Protein AF-A0A9E5IC93-F1 (afdb_monomer_lite)

Secondary structure (DSSP, 8-state):
--HHHHHHHHHHHHHHHT---PBPTTSSB-SHHHHHHHHHHHHHHTT--SSS-B-SSHHHHHHHHHHHHHH--TT----THHHHHHTTSPPTTSPPPSEEEEEPTT-HHHHHH-----STHHHHTTEEEEEE-HHHHHHTTSHHHHHHHHHHHHHHHSSS--HHHHHHHHHHHHHHHHHHHHTT-PPSTT---SS-TTSPPPHHHHHHHHHHHHHHHTTT--TTT----B-TTS-BSEEEEESS-HHHH----GGGEEEEEHHHHHHHHTTSEEE-TTSSEEEPTTS-TTSGGGHHHHT-

pLDDT: mean 90.59, std 12.32, range [36.06, 98.75]

Foldseek 3Di:
DDPVLVVLLVVVLVQLLQDDFDADPVGFTDCQLLLLLLLVLLCLLLVNPVDQWAAPALSSLVSSVLLCVVPPDPPDDDDNQFSLLCQQDATNVRHGGQKAFDWDVPLVVVSVVDPGDPHPCNPVVTTGGMGGNPSVSVSSNDNVSSLVSNCSSQVSRPVDNPVVSVVVSVLSSLLSNVLNVLVVNDPDPDPPDPDDPPDDPPPSSLQSSLFSNQCVVLVLAALQQRDWDADPSSDRQWGWAFLPHCVPVVDSNSVRTGIHHPVVNVCVVVVQWHQDPVRDIDGDPVDDCVPPVCVSRVVD

Sequence (300 aa):
MSTTYADEHNRYAEKFKQLRLNRRTSGGYSPHKVCMLLAVLDMARAGILRENRIAYDPALLERYKRYFDIVKGPTDHANPYFPFFHLTGSLRDRSPSFWHLQPKALRGPFLQALKSARHPGDITENVEWATLDPELHQLIQDPAECDALSVVLSTTWFDRTPTELEVLLGRTASISRYERVLRGEYPAIGAATVFSASEAPPAFVRSQAFRRVVIEAYDYRCAASGERIISPTGEALVEAAHIHPFSESGDDDPKNGIALSRDMHWAMDRNLIAPGPDYKWHVSKFLDPRIPDLRRLCQL

Structure (mmCIF, N/CA/C/O backbone):
data_AF-A0A9E5IC93-F1
#
_entry.id   AF-A0A9E5IC93-F1
#
loop_
_atom_site.group_PDB
_atom_site.id
_atom_site.type_symbol
_atom_site.label_atom_id
_atom_site.label_alt_id
_atom_site.label_comp_id
_atom_site.label_asym_id
_atom_site.label_entity_id
_atom_site.label_seq_id
_atom_site.pdbx_PDB_ins_code
_atom_site.Cartn_x
_atom_site.Cartn_y
_atom_site.Cartn_z
_atom_site.occupancy
_atom_site.B_iso_or_equiv
_atom_site.auth_seq_id
_atom_site.auth_comp_id
_atom_site.auth_asym_id
_atom_site.auth_atom_id
_atom_site.pdbx_PDB_model_num
ATOM 1 N N . MET A 1 1 ? -29.080 10.634 -5.221 1.00 51.84 1 MET A N 1
ATOM 2 C CA . MET A 1 1 ? -28.328 9.990 -4.123 1.00 51.84 1 MET A CA 1
ATOM 3 C C . MET A 1 1 ? -29.305 9.773 -2.976 1.00 51.84 1 MET A C 1
ATOM 5 O O . MET A 1 1 ? -29.899 10.744 -2.533 1.00 51.84 1 MET A O 1
ATOM 9 N N . SER A 1 2 ? -29.609 8.514 -2.642 1.00 54.81 2 SER A N 1
ATOM 10 C CA . SER A 1 2 ? -30.693 8.129 -1.716 1.00 54.81 2 SER A CA 1
ATOM 11 C C . SER A 1 2 ? -30.341 8.458 -0.260 1.00 54.81 2 SER A C 1
ATOM 13 O O . SER A 1 2 ? -29.175 8.337 0.107 1.00 54.81 2 SER A O 1
ATOM 15 N N . THR A 1 3 ? -31.333 8.804 0.568 1.00 65.81 3 THR A N 1
ATOM 16 C CA . THR A 1 3 ? -31.216 9.072 2.018 1.00 65.81 3 THR A CA 1
ATOM 17 C C . THR A 1 3 ? -30.372 8.020 2.752 1.00 65.81 3 THR A C 1
ATOM 19 O O . THR A 1 3 ? -29.514 8.369 3.552 1.00 65.81 3 THR A O 1
ATOM 22 N N . THR A 1 4 ? -30.498 6.747 2.364 1.00 73.88 4 THR A N 1
ATOM 23 C CA . THR A 1 4 ? -29.722 5.621 2.912 1.00 73.88 4 THR A CA 1
ATOM 24 C C . THR A 1 4 ? -28.204 5.783 2.765 1.00 73.88 4 THR A C 1
ATOM 26 O O . THR A 1 4 ? -27.462 5.371 3.644 1.00 73.88 4 THR A O 1
ATOM 29 N N . TYR A 1 5 ? -27.716 6.386 1.677 1.00 72.56 5 TYR A N 1
ATOM 30 C CA . TYR A 1 5 ? -26.274 6.538 1.440 1.00 72.56 5 TYR A CA 1
ATOM 31 C C . TYR A 1 5 ? -25.658 7.613 2.348 1.00 72.56 5 TYR A C 1
ATOM 33 O O . TYR A 1 5 ? -24.588 7.416 2.917 1.00 72.56 5 TYR A O 1
ATOM 41 N 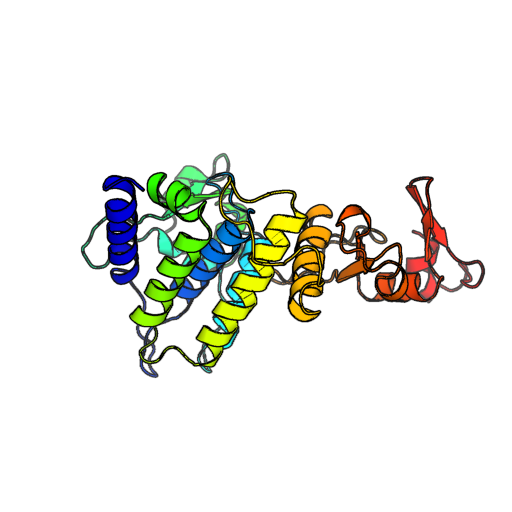N . ALA A 1 6 ? -26.376 8.726 2.541 1.00 77.75 6 ALA A N 1
ATOM 42 C CA . ALA A 1 6 ? -25.983 9.773 3.482 1.00 77.75 6 ALA A CA 1
ATOM 43 C C . ALA A 1 6 ? -26.041 9.278 4.940 1.00 77.75 6 ALA A C 1
ATOM 45 O O . ALA A 1 6 ? -25.178 9.627 5.748 1.00 77.75 6 ALA A O 1
ATOM 46 N N . ASP A 1 7 ? -27.018 8.427 5.265 1.00 88.25 7 ASP A N 1
ATOM 47 C CA . ASP A 1 7 ? -27.119 7.788 6.580 1.00 88.25 7 ASP A CA 1
ATOM 48 C C . ASP A 1 7 ? -25.921 6.863 6.852 1.00 88.25 7 ASP A C 1
ATOM 50 O O . ASP A 1 7 ? -25.343 6.904 7.941 1.00 88.25 7 ASP A O 1
ATOM 54 N N . GLU A 1 8 ? -25.491 6.083 5.854 1.00 92.94 8 GLU A N 1
ATOM 55 C CA . GLU A 1 8 ? -24.314 5.213 5.960 1.00 92.94 8 GLU A CA 1
ATOM 56 C C . GLU A 1 8 ? -23.007 5.998 6.131 1.00 92.94 8 GLU A C 1
ATOM 58 O O . GLU A 1 8 ? -22.210 5.669 7.017 1.00 92.94 8 GLU A O 1
ATOM 63 N N . HIS A 1 9 ? -22.807 7.077 5.363 1.00 95.25 9 HIS A N 1
ATOM 64 C CA . HIS A 1 9 ? -21.666 7.977 5.556 1.00 95.25 9 HIS A CA 1
ATOM 65 C C . HIS A 1 9 ? -21.586 8.468 7.004 1.00 95.25 9 HIS A C 1
ATOM 67 O O . HIS A 1 9 ? -20.568 8.291 7.678 1.00 95.25 9 HIS A O 1
ATOM 73 N N . ASN A 1 10 ? -22.681 9.049 7.504 1.00 96.50 10 ASN A N 1
ATOM 74 C CA . ASN A 1 10 ? -22.737 9.601 8.855 1.00 96.50 10 ASN A CA 1
ATOM 75 C C . ASN A 1 10 ? -22.480 8.520 9.913 1.00 96.50 10 ASN A C 1
ATOM 77 O O . ASN A 1 10 ? -21.723 8.743 10.859 1.00 96.50 10 ASN A O 1
ATOM 81 N N . ARG A 1 11 ? -23.045 7.321 9.728 1.00 96.50 11 ARG A N 1
ATOM 82 C CA . ARG A 1 11 ? -22.836 6.174 10.620 1.00 96.50 11 ARG A CA 1
ATOM 83 C C . ARG A 1 11 ? -21.358 5.803 10.740 1.00 96.50 11 ARG A C 1
ATOM 85 O O . ARG A 1 11 ? -20.861 5.624 11.855 1.00 96.50 11 ARG A O 1
ATOM 92 N N . TYR A 1 12 ? -20.639 5.694 9.623 1.00 97.88 12 TYR A N 1
ATOM 93 C CA . TYR A 1 12 ? -19.219 5.330 9.651 1.00 97.88 12 TYR A CA 1
ATOM 94 C C . TYR A 1 12 ? -18.302 6.485 10.047 1.00 97.88 12 TYR A C 1
ATOM 96 O O . TYR A 1 12 ? -17.318 6.249 10.753 1.00 97.88 12 TYR A O 1
ATOM 104 N N . ALA A 1 13 ? -18.652 7.724 9.700 1.00 97.69 13 ALA A N 1
ATOM 105 C CA . ALA A 1 13 ? -17.983 8.912 10.218 1.00 97.69 13 ALA A CA 1
ATOM 106 C C . ALA A 1 13 ? -18.026 8.941 11.756 1.00 97.69 13 ALA A C 1
ATOM 108 O O . ALA A 1 13 ? -16.993 9.147 12.397 1.00 97.69 13 ALA A O 1
ATOM 109 N N . GLU A 1 14 ? -19.180 8.649 12.366 1.00 97.38 14 GLU A N 1
ATOM 110 C CA . GLU A 1 14 ? -19.294 8.535 13.823 1.00 97.38 14 GLU A CA 1
ATOM 111 C C . GLU A 1 14 ? -18.486 7.356 14.379 1.00 97.38 14 GLU A C 1
ATOM 113 O O . GLU A 1 14 ? -17.716 7.540 15.323 1.00 97.38 14 GLU A O 1
ATOM 118 N N . LYS A 1 15 ? -18.538 6.168 13.759 1.00 97.69 15 LYS A N 1
ATOM 119 C CA . LYS A 1 15 ? -17.685 5.032 14.170 1.00 97.69 15 LYS A CA 1
ATOM 120 C C . LYS A 1 15 ? -16.190 5.390 14.149 1.00 97.69 15 LYS A C 1
ATOM 122 O O . LYS A 1 15 ? -15.457 5.029 15.073 1.00 97.69 15 LYS A O 1
ATOM 127 N N . PHE A 1 16 ? -15.722 6.136 13.146 1.00 97.56 16 PHE A N 1
ATOM 128 C CA . PHE A 1 16 ? -14.329 6.594 13.055 1.00 97.56 16 PHE A CA 1
ATOM 129 C C . PHE A 1 16 ? -13.956 7.561 14.187 1.00 97.56 16 PHE A C 1
ATOM 131 O O . PHE A 1 16 ? -12.839 7.493 14.710 1.00 97.56 16 PHE A O 1
ATOM 138 N N . LYS A 1 17 ? -14.892 8.402 14.642 1.00 96.12 17 LYS A N 1
ATOM 139 C CA . LYS A 1 17 ? -14.712 9.266 15.823 1.00 96.12 17 LYS A CA 1
ATOM 140 C C . LYS A 1 17 ? -14.701 8.498 17.148 1.00 96.12 17 LYS A C 1
ATOM 142 O O . LYS A 1 17 ? -14.188 8.998 18.148 1.00 96.12 17 LYS A O 1
ATOM 147 N N . GLN A 1 18 ? -15.193 7.258 17.166 1.00 97.12 18 GLN A N 1
ATOM 148 C CA . GLN A 1 18 ? -15.198 6.393 18.351 1.00 97.12 18 GLN A CA 1
ATOM 149 C C . GLN A 1 18 ? -13.993 5.439 18.435 1.00 97.12 18 GLN A C 1
ATOM 151 O O . GLN A 1 18 ? -13.958 4.561 19.303 1.00 97.12 18 GLN A O 1
ATOM 156 N N . LEU A 1 19 ? -12.961 5.596 17.598 1.00 96.75 19 LEU A N 1
ATOM 157 C CA . LEU A 1 19 ? -11.745 4.779 17.683 1.00 96.75 19 LEU A CA 1
ATOM 158 C C . LEU A 1 19 ? -11.070 4.851 19.066 1.00 96.75 19 LEU A C 1
ATOM 160 O O . LEU A 1 19 ? -10.822 5.909 19.655 1.00 96.75 19 LEU A O 1
ATOM 164 N N . ARG A 1 20 ? -10.691 3.683 19.592 1.00 94.31 20 ARG A N 1
ATOM 165 C CA . ARG A 1 20 ? -9.842 3.579 20.788 1.00 94.31 20 ARG A CA 1
ATOM 166 C C . ARG A 1 20 ? -8.369 3.697 20.404 1.00 94.31 20 ARG A C 1
ATOM 168 O O . ARG A 1 20 ? -7.772 2.725 19.926 1.00 94.31 20 ARG A O 1
ATOM 175 N N . LEU A 1 21 ? -7.813 4.887 20.625 1.00 92.38 21 LEU A N 1
ATOM 176 C CA . LEU A 1 21 ? -6.406 5.228 20.411 1.00 92.38 21 LEU A CA 1
ATOM 177 C C . LEU A 1 21 ? -5.678 5.394 21.748 1.00 92.38 21 LEU A C 1
ATOM 179 O O . LEU A 1 21 ? -6.224 5.980 22.685 1.00 92.38 21 LEU A O 1
ATOM 183 N N . ASN A 1 22 ? -4.430 4.932 21.811 1.00 89.12 22 ASN A N 1
ATOM 184 C CA . ASN A 1 22 ? -3.557 5.177 22.958 1.00 89.12 22 ASN A CA 1
ATOM 185 C C . ASN A 1 22 ? -3.160 6.658 22.999 1.00 89.12 22 ASN A C 1
ATOM 187 O O . ASN A 1 22 ? -2.908 7.250 21.950 1.00 89.12 22 ASN A O 1
ATOM 191 N N . ARG A 1 23 ? -3.073 7.254 24.192 1.00 86.19 23 ARG A N 1
ATOM 192 C CA . ARG A 1 23 ? -2.506 8.600 24.362 1.00 86.19 23 ARG A CA 1
ATOM 193 C C . ARG A 1 23 ? -0.983 8.521 24.420 1.00 86.19 23 ARG A C 1
ATOM 195 O O . ARG A 1 23 ? -0.450 7.607 25.046 1.00 86.19 23 ARG A O 1
ATOM 202 N N . ARG A 1 24 ? -0.293 9.459 23.770 1.00 81.81 24 ARG A N 1
ATOM 203 C CA . ARG A 1 24 ? 1.172 9.559 23.849 1.00 81.81 24 ARG A CA 1
ATOM 204 C C . ARG A 1 24 ? 1.572 10.271 25.138 1.00 81.81 24 ARG A C 1
ATOM 206 O O . ARG A 1 24 ? 0.865 11.163 25.605 1.00 81.81 24 ARG A O 1
ATOM 213 N N . THR A 1 25 ? 2.745 9.933 25.664 1.00 76.12 25 THR A N 1
ATOM 214 C CA . THR A 1 25 ? 3.336 10.622 26.823 1.00 76.12 25 THR A CA 1
ATOM 215 C C . THR A 1 25 ? 3.627 12.094 26.521 1.00 76.12 25 THR A C 1
ATOM 217 O O . THR A 1 25 ? 3.479 12.942 27.390 1.00 76.12 25 THR A O 1
ATOM 220 N N . SER A 1 26 ? 3.977 12.408 25.270 1.00 71.38 26 SER A N 1
ATOM 221 C CA . SER A 1 26 ? 4.220 13.767 24.770 1.00 71.38 26 SER A CA 1
ATOM 222 C C . SER A 1 26 ? 2.945 14.583 24.500 1.00 71.38 26 SER A C 1
ATOM 224 O O . SER A 1 26 ? 3.042 15.697 23.996 1.00 71.38 26 SER A O 1
ATOM 226 N N . GLY A 1 27 ? 1.758 14.031 24.775 1.00 76.44 27 GLY A N 1
ATOM 227 C CA . GLY A 1 27 ? 0.472 14.603 24.369 1.00 76.44 27 GLY A CA 1
ATOM 228 C C . GLY A 1 27 ? -0.014 14.099 23.003 1.00 76.44 27 GLY A C 1
ATOM 229 O O . GLY A 1 27 ? 0.768 13.629 22.175 1.00 76.44 27 GLY A O 1
ATOM 230 N N . GLY A 1 28 ? -1.330 14.160 22.783 1.00 83.56 28 GLY A N 1
ATOM 231 C CA . GLY A 1 28 ? -1.998 13.663 21.574 1.00 83.56 28 GLY A CA 1
ATOM 232 C C . GLY A 1 28 ? -2.241 12.145 21.549 1.00 83.56 28 GLY A C 1
ATOM 233 O O . GLY A 1 28 ? -2.042 11.432 22.540 1.00 83.56 28 GLY A O 1
ATOM 234 N N . TYR A 1 29 ? -2.693 11.639 20.397 1.00 88.38 29 TYR A N 1
ATOM 235 C CA . TYR A 1 29 ? -3.028 10.226 20.185 1.00 88.38 29 TYR A CA 1
ATOM 236 C C . TYR A 1 29 ? -2.003 9.492 19.311 1.00 88.38 29 TYR A C 1
ATOM 238 O O . TYR A 1 29 ? -1.369 10.051 18.414 1.00 88.38 29 TYR A O 1
ATOM 246 N N . SER A 1 30 ? -1.838 8.200 19.580 1.00 91.00 30 SER A N 1
ATOM 247 C CA . SER A 1 30 ? -1.037 7.274 18.783 1.00 91.00 30 SER A CA 1
ATOM 248 C C . SER A 1 30 ? -1.585 7.195 17.348 1.00 91.00 30 SER A C 1
ATOM 250 O O . SER A 1 30 ? -2.784 6.952 17.178 1.00 91.00 30 SER A O 1
ATOM 252 N N . PRO A 1 31 ? -0.745 7.370 16.310 1.00 93.06 31 PRO A N 1
ATOM 253 C CA . PRO A 1 31 ? -1.229 7.573 14.945 1.00 93.06 31 PRO A CA 1
ATOM 254 C C . PRO A 1 31 ? -1.547 6.263 14.212 1.00 93.06 31 PRO A C 1
ATOM 256 O O . PRO A 1 31 ? -2.248 6.269 13.206 1.00 93.06 31 PRO A O 1
ATOM 259 N N . HIS A 1 32 ? -1.064 5.126 14.717 1.00 95.56 32 HIS A N 1
ATOM 260 C CA . HIS A 1 32 ? -1.046 3.838 14.018 1.00 95.56 32 HIS A CA 1
ATOM 261 C C . HIS A 1 32 ? -2.393 3.425 13.407 1.00 95.56 32 HIS A C 1
ATOM 263 O O . HIS A 1 32 ? -2.462 3.104 12.224 1.00 95.56 32 HIS A O 1
ATOM 269 N N . LYS A 1 33 ? -3.475 3.420 14.197 1.00 97.12 33 LYS A N 1
ATOM 270 C CA . LYS A 1 33 ? -4.795 2.996 13.697 1.00 97.12 33 LYS A CA 1
ATOM 271 C C . LYS A 1 33 ? -5.336 3.963 12.647 1.00 97.12 33 LYS A C 1
ATOM 273 O O . LYS A 1 33 ? -5.898 3.517 11.656 1.00 97.12 33 LYS A O 1
ATOM 278 N N . VAL A 1 34 ? -5.120 5.263 12.841 1.00 96.56 34 VAL A N 1
ATOM 279 C CA . VAL A 1 34 ? -5.563 6.295 11.897 1.00 96.56 34 VAL A CA 1
ATOM 280 C C . VAL A 1 34 ? -4.805 6.163 10.576 1.00 96.56 34 VAL A C 1
ATOM 282 O O . VAL A 1 34 ? -5.434 6.092 9.528 1.00 96.56 34 VAL A O 1
ATOM 285 N N . CYS A 1 35 ? -3.477 6.020 10.611 1.00 97.56 35 CYS A N 1
ATOM 286 C CA . CYS A 1 35 ? -2.664 5.800 9.411 1.00 97.56 35 CYS A CA 1
ATOM 287 C C . CYS A 1 35 ? -3.037 4.510 8.668 1.00 97.56 35 CYS A C 1
ATOM 289 O O . CYS A 1 35 ? -3.010 4.495 7.441 1.00 97.56 35 CYS A O 1
ATOM 291 N N . MET A 1 36 ? -3.400 3.442 9.388 1.00 98.56 36 MET A N 1
ATOM 292 C CA . MET A 1 36 ? -3.871 2.195 8.773 1.00 98.56 36 MET A CA 1
ATOM 293 C C . MET A 1 36 ? -5.188 2.402 8.021 1.00 98.56 36 MET A C 1
ATOM 295 O O . MET A 1 36 ? -5.312 1.982 6.877 1.00 98.56 36 MET A O 1
ATOM 299 N N . LEU A 1 37 ? -6.149 3.105 8.622 1.00 98.62 37 LEU A N 1
ATOM 300 C CA . LEU A 1 37 ? -7.421 3.396 7.961 1.00 98.62 37 LEU A CA 1
ATOM 301 C C . LEU A 1 37 ? -7.250 4.353 6.776 1.00 98.62 37 LEU A C 1
ATOM 303 O O . LEU A 1 37 ? -7.827 4.105 5.723 1.00 98.62 37 LEU A O 1
ATOM 307 N N . LEU A 1 38 ? -6.406 5.383 6.896 1.00 98.44 38 LEU A N 1
ATOM 308 C CA . LEU A 1 38 ? -6.068 6.263 5.771 1.00 98.44 38 LEU A CA 1
ATOM 309 C C . LEU A 1 38 ? -5.424 5.487 4.613 1.00 98.44 38 LEU A C 1
ATOM 311 O O . LEU A 1 38 ? -5.758 5.732 3.458 1.00 98.44 38 LEU A O 1
ATOM 315 N N . ALA A 1 39 ? -4.554 4.515 4.907 1.00 98.50 39 ALA A N 1
ATOM 316 C CA . ALA A 1 39 ? -3.966 3.645 3.890 1.00 98.50 39 ALA A CA 1
ATOM 317 C C . ALA A 1 39 ? -5.016 2.780 3.177 1.00 98.50 39 ALA A C 1
ATOM 319 O O . ALA A 1 39 ? -4.954 2.635 1.959 1.00 98.50 39 ALA A O 1
ATOM 320 N N . VAL A 1 40 ? -6.001 2.254 3.908 1.00 98.69 40 VAL A N 1
ATOM 321 C CA . VAL A 1 40 ? -7.100 1.455 3.341 1.00 98.69 40 VAL A CA 1
ATOM 322 C C . VAL A 1 40 ? -8.035 2.308 2.483 1.00 98.69 40 VAL A C 1
ATOM 324 O O . VAL A 1 40 ? -8.374 1.900 1.375 1.00 98.69 40 VAL A O 1
ATOM 327 N N . LEU A 1 41 ? -8.394 3.514 2.937 1.00 98.62 41 LEU A N 1
ATOM 328 C CA . LEU A 1 41 ? -9.154 4.473 2.123 1.00 98.62 41 LEU A CA 1
ATOM 329 C C . LEU A 1 41 ? -8.378 4.873 0.863 1.00 98.62 41 LEU A C 1
ATOM 331 O O . LEU A 1 41 ? -8.965 5.038 -0.202 1.00 98.62 41 LEU A O 1
ATOM 335 N N . ASP A 1 42 ? -7.051 4.985 0.955 1.00 98.38 42 ASP A N 1
ATOM 336 C CA . ASP A 1 42 ? -6.203 5.239 -0.205 1.00 98.38 42 ASP A CA 1
ATOM 337 C C . ASP A 1 42 ? -6.169 4.077 -1.207 1.00 98.38 42 ASP A C 1
ATOM 339 O O . ASP A 1 42 ? -6.237 4.306 -2.414 1.00 98.38 42 ASP A O 1
ATOM 343 N N . MET A 1 43 ? -6.137 2.832 -0.728 1.00 97.94 43 MET A N 1
ATOM 344 C CA . MET A 1 43 ? -6.269 1.649 -1.587 1.00 97.94 43 MET A CA 1
ATOM 345 C C . MET A 1 43 ? -7.637 1.582 -2.272 1.00 97.94 43 MET A C 1
ATOM 347 O O . MET A 1 43 ? -7.707 1.295 -3.467 1.00 97.94 43 MET A O 1
ATOM 351 N N . ALA A 1 44 ? -8.717 1.861 -1.539 1.00 97.50 44 ALA A N 1
ATOM 352 C CA . ALA A 1 44 ? -10.070 1.878 -2.088 1.00 97.50 44 ALA A CA 1
ATOM 353 C C . ALA A 1 44 ? -10.230 2.978 -3.150 1.00 97.50 44 ALA A C 1
ATOM 355 O O . ALA A 1 44 ? -10.684 2.706 -4.263 1.00 97.50 44 ALA A O 1
ATOM 356 N N . ARG A 1 45 ? -9.725 4.190 -2.874 1.00 96.75 45 ARG A N 1
ATOM 357 C CA . ARG A 1 45 ? -9.671 5.294 -3.846 1.00 96.75 45 ARG A CA 1
ATOM 358 C C . ARG A 1 45 ? -8.918 4.908 -5.123 1.00 96.75 45 ARG A C 1
ATOM 360 O O . ARG A 1 45 ? -9.326 5.329 -6.204 1.00 96.75 45 ARG A O 1
ATOM 367 N N . ALA A 1 46 ? -7.852 4.115 -4.999 1.00 95.81 46 ALA A N 1
ATOM 368 C CA . ALA A 1 46 ? -7.050 3.615 -6.116 1.00 95.81 46 ALA A CA 1
ATOM 369 C C . ALA A 1 46 ? -7.697 2.468 -6.915 1.00 95.81 46 ALA A C 1
ATOM 371 O O . ALA A 1 46 ? -7.104 2.010 -7.889 1.00 95.81 46 ALA A O 1
ATOM 372 N N . GLY A 1 47 ? -8.881 1.985 -6.518 1.00 94.06 47 GLY A N 1
ATOM 373 C CA . GLY A 1 47 ? -9.541 0.840 -7.158 1.00 94.06 47 GLY A CA 1
ATOM 374 C C . GLY A 1 47 ? -8.949 -0.523 -6.778 1.00 94.06 47 GLY A C 1
ATOM 375 O O . GLY A 1 47 ? -9.330 -1.547 -7.331 1.00 94.06 47 GLY A O 1
ATOM 376 N N . ILE A 1 48 ? -8.029 -0.586 -5.809 1.00 94.50 48 ILE A N 1
ATOM 377 C CA . ILE A 1 48 ? -7.411 -1.860 -5.402 1.00 94.50 48 ILE A CA 1
ATOM 378 C C . ILE A 1 48 ? -8.423 -2.737 -4.655 1.00 94.50 48 ILE A C 1
ATOM 380 O O . ILE A 1 48 ? -8.493 -3.946 -4.867 1.00 94.50 48 ILE A O 1
ATOM 384 N N . LEU A 1 49 ? -9.232 -2.134 -3.781 1.00 94.94 49 LEU A N 1
ATOM 385 C CA . LEU A 1 49 ? -10.113 -2.859 -2.863 1.00 94.94 49 LEU A CA 1
ATOM 386 C C . LEU A 1 49 ? -11.485 -3.192 -3.483 1.00 94.94 49 LEU A C 1
ATOM 388 O O . LEU A 1 49 ? -12.531 -2.855 -2.920 1.00 94.94 49 LEU A O 1
ATOM 392 N N . ARG A 1 50 ? -11.481 -3.846 -4.654 1.00 92.06 50 ARG A N 1
ATOM 393 C CA . ARG A 1 50 ? -12.707 -4.272 -5.366 1.00 92.06 50 ARG A CA 1
ATOM 394 C C . ARG A 1 50 ? -13.479 -5.328 -4.587 1.00 92.06 50 ARG A C 1
ATOM 396 O O . ARG A 1 50 ? -14.693 -5.253 -4.439 1.00 92.06 50 ARG A O 1
ATOM 403 N N . GLU A 1 51 ? -12.752 -6.310 -4.073 1.00 96.12 51 GLU A N 1
ATOM 404 C CA . GLU A 1 51 ? -13.279 -7.285 -3.128 1.00 96.12 51 GLU A CA 1
ATOM 405 C C . GLU A 1 51 ? -13.081 -6.767 -1.705 1.00 96.12 51 GLU A C 1
ATOM 407 O O . GLU A 1 51 ? -12.127 -6.039 -1.422 1.00 96.12 51 GLU A O 1
ATOM 412 N N . ASN A 1 52 ? -13.954 -7.173 -0.784 1.00 98.12 52 ASN A N 1
ATOM 413 C CA . ASN A 1 52 ? -13.804 -6.853 0.632 1.00 98.12 52 ASN A CA 1
ATOM 414 C C . ASN A 1 52 ? -12.730 -7.750 1.269 1.00 98.12 52 ASN A C 1
ATOM 416 O O . ASN A 1 52 ? -13.032 -8.597 2.107 1.00 98.12 52 ASN A O 1
ATOM 420 N N . ARG A 1 53 ? -11.488 -7.626 0.792 1.00 98.25 53 ARG A N 1
ATOM 421 C CA . ARG A 1 53 ? -10.317 -8.402 1.210 1.00 98.25 53 ARG A CA 1
ATOM 422 C C . ARG A 1 53 ? -9.101 -7.488 1.262 1.00 98.25 53 ARG A C 1
ATOM 424 O O . ARG A 1 53 ? -8.511 -7.146 0.244 1.00 98.25 53 ARG A O 1
ATOM 431 N N . ILE A 1 54 ? -8.730 -7.094 2.470 1.00 98.62 54 ILE A N 1
ATOM 432 C CA . ILE A 1 54 ? -7.566 -6.257 2.741 1.00 98.62 54 ILE A CA 1
ATOM 433 C C . ILE A 1 54 ? -6.416 -7.178 3.149 1.00 98.62 54 ILE A C 1
ATOM 435 O O . ILE A 1 54 ? -6.375 -7.670 4.280 1.00 98.62 54 ILE A O 1
ATOM 439 N N . ALA A 1 55 ? -5.488 -7.430 2.231 1.00 97.38 55 ALA A N 1
ATOM 440 C CA . ALA A 1 55 ? -4.294 -8.215 2.518 1.00 97.38 55 ALA A CA 1
ATOM 441 C C . ALA A 1 55 ? -3.266 -7.401 3.327 1.00 97.38 55 ALA A C 1
ATOM 443 O O . ALA A 1 55 ? -3.148 -6.184 3.185 1.00 97.38 55 ALA A O 1
ATOM 444 N N . TYR A 1 56 ? -2.497 -8.083 4.181 1.00 97.38 56 TYR A N 1
ATOM 445 C CA . TYR A 1 56 ? -1.336 -7.492 4.854 1.00 97.38 56 TYR A CA 1
ATOM 446 C C . TYR A 1 56 ? -0.115 -7.578 3.928 1.00 97.38 56 TYR A C 1
ATOM 448 O O . TYR A 1 56 ? 0.747 -8.445 4.083 1.00 97.38 56 TYR A O 1
ATOM 456 N N . ASP A 1 57 ? -0.091 -6.721 2.911 1.00 96.25 57 ASP A N 1
ATOM 457 C CA . ASP A 1 57 ? 0.816 -6.822 1.768 1.00 96.25 57 ASP A CA 1
ATOM 458 C C . ASP A 1 57 ? 1.562 -5.499 1.481 1.00 96.25 57 ASP A C 1
ATOM 460 O O . ASP A 1 57 ? 1.308 -4.476 2.127 1.00 96.25 57 ASP A O 1
ATOM 464 N N . PRO A 1 58 ? 2.512 -5.477 0.529 1.00 97.12 58 PRO A N 1
ATOM 465 C CA . PRO A 1 58 ? 3.282 -4.271 0.238 1.00 97.12 58 PRO A CA 1
ATOM 466 C C . PRO A 1 58 ? 2.413 -3.073 -0.191 1.00 97.12 58 PRO A C 1
ATOM 468 O O . PRO A 1 58 ? 2.734 -1.941 0.177 1.00 97.12 58 PRO A O 1
ATOM 471 N N . ALA A 1 59 ? 1.289 -3.295 -0.890 1.00 96.31 59 ALA A N 1
ATOM 472 C CA . ALA A 1 59 ? 0.385 -2.228 -1.326 1.00 96.31 59 ALA A CA 1
ATOM 473 C C . ALA A 1 59 ? -0.213 -1.460 -0.139 1.00 96.31 59 ALA A C 1
ATOM 475 O O . ALA A 1 59 ? -0.273 -0.221 -0.175 1.00 96.31 59 ALA A O 1
ATOM 476 N N . LEU A 1 60 ? -0.628 -2.177 0.911 1.00 98.19 60 LEU A N 1
ATOM 477 C CA . LEU A 1 60 ? -1.119 -1.587 2.155 1.00 98.19 60 LEU A CA 1
ATOM 478 C C . LEU A 1 60 ? 0.016 -0.949 2.961 1.00 98.19 60 LEU A C 1
ATOM 480 O O . LEU A 1 60 ? -0.096 0.190 3.424 1.00 98.19 60 LEU A O 1
ATOM 484 N N . LEU A 1 61 ? 1.115 -1.681 3.135 1.00 97.88 61 LEU A N 1
ATOM 485 C CA . LEU A 1 61 ? 2.206 -1.299 4.026 1.00 97.88 61 LEU A CA 1
ATOM 486 C C . LEU A 1 61 ? 2.947 -0.039 3.547 1.00 97.88 61 LEU A C 1
ATOM 488 O O . LEU A 1 61 ? 3.197 0.863 4.352 1.00 97.88 61 LEU A O 1
ATOM 492 N N . GLU A 1 62 ? 3.200 0.088 2.239 1.00 96.00 62 GLU A N 1
ATOM 493 C CA . GLU A 1 62 ? 3.843 1.274 1.652 1.00 96.00 62 GLU A CA 1
ATOM 494 C C . GLU A 1 62 ? 2.971 2.534 1.847 1.00 96.00 62 GLU A C 1
ATOM 496 O O . GLU A 1 62 ? 3.475 3.633 2.102 1.00 96.00 62 GLU A O 1
ATOM 501 N N . ARG A 1 63 ? 1.638 2.393 1.760 1.00 97.31 63 ARG A N 1
ATOM 502 C CA . ARG A 1 63 ? 0.678 3.485 2.014 1.00 97.31 63 ARG A CA 1
ATOM 503 C C . ARG A 1 63 ? 0.606 3.847 3.490 1.00 97.31 63 ARG A C 1
ATOM 505 O O . ARG A 1 63 ? 0.692 5.027 3.825 1.00 97.31 63 ARG A O 1
ATOM 512 N N . TYR A 1 64 ? 0.526 2.848 4.368 1.00 98.06 64 TYR A N 1
ATOM 513 C CA . TYR A 1 64 ? 0.576 3.045 5.816 1.00 98.06 64 TYR A CA 1
ATOM 514 C C . TYR A 1 64 ? 1.816 3.846 6.222 1.00 98.06 64 TYR A C 1
ATOM 516 O O . TYR A 1 64 ? 1.699 4.841 6.942 1.00 98.06 64 TYR A O 1
ATOM 524 N N . LYS A 1 65 ? 2.995 3.444 5.729 1.00 96.56 65 LYS A N 1
ATOM 525 C CA . LYS A 1 65 ? 4.266 4.092 6.060 1.00 96.56 65 LYS A CA 1
ATOM 526 C C . LYS A 1 65 ? 4.283 5.563 5.650 1.00 96.56 65 LYS A C 1
ATOM 528 O O . LYS A 1 65 ? 4.702 6.389 6.454 1.00 96.56 65 LYS A O 1
ATOM 533 N N . ARG A 1 66 ? 3.764 5.903 4.464 1.00 94.50 66 ARG A N 1
ATOM 534 C CA . ARG A 1 66 ? 3.661 7.300 4.004 1.00 94.50 66 ARG A CA 1
ATOM 535 C C . ARG A 1 66 ? 2.868 8.181 4.962 1.00 94.50 66 ARG A C 1
ATOM 537 O O . ARG A 1 66 ? 3.353 9.243 5.333 1.00 94.50 66 ARG A O 1
ATOM 544 N N . TYR A 1 67 ? 1.679 7.744 5.381 1.00 95.62 67 TYR A N 1
ATOM 545 C CA . TYR A 1 67 ? 0.893 8.504 6.356 1.00 95.62 67 TYR A CA 1
ATOM 546 C C . TYR A 1 67 ? 1.597 8.570 7.708 1.00 95.62 67 TYR A C 1
ATOM 548 O O . TYR A 1 67 ? 1.651 9.631 8.322 1.00 95.62 67 TYR A O 1
ATOM 556 N N . PHE A 1 68 ? 2.153 7.446 8.162 1.00 95.25 68 PHE A N 1
ATOM 557 C CA . PHE A 1 68 ? 2.822 7.354 9.452 1.00 95.25 68 PHE A CA 1
ATOM 558 C C . PHE A 1 68 ? 4.037 8.280 9.549 1.00 95.25 68 PHE A C 1
ATOM 560 O O . PHE A 1 68 ? 4.201 8.950 10.563 1.00 95.25 68 PHE A O 1
ATOM 567 N N . ASP A 1 69 ? 4.861 8.361 8.504 1.00 93.94 69 ASP A N 1
ATOM 568 C CA . ASP A 1 69 ? 6.075 9.179 8.503 1.00 93.94 69 ASP A CA 1
ATOM 569 C C . ASP A 1 69 ? 5.802 10.682 8.661 1.00 93.94 69 ASP A C 1
ATOM 571 O O . ASP A 1 69 ? 6.674 11.379 9.175 1.00 93.94 69 ASP A O 1
ATOM 575 N N . ILE A 1 70 ? 4.605 11.160 8.299 1.00 92.56 70 ILE A N 1
ATOM 576 C CA . ILE A 1 70 ? 4.190 12.560 8.495 1.00 92.56 70 ILE A CA 1
ATOM 577 C C . ILE A 1 70 ? 3.781 12.848 9.942 1.00 92.56 70 ILE A C 1
ATOM 579 O O . ILE A 1 70 ? 4.032 13.930 10.458 1.00 92.56 70 ILE A O 1
ATOM 583 N N . VAL A 1 71 ? 3.124 11.900 10.613 1.00 90.81 71 VAL A N 1
ATOM 584 C CA . VAL A 1 71 ? 2.482 12.149 11.922 1.00 90.81 71 VAL A CA 1
ATOM 585 C C . VAL A 1 71 ? 3.184 11.472 13.103 1.00 90.81 71 VAL A C 1
ATOM 587 O O . VAL A 1 71 ? 2.731 11.579 14.256 1.00 90.81 71 VAL A O 1
ATOM 590 N N . LYS A 1 72 ? 4.256 10.720 12.834 1.00 90.69 72 LYS A N 1
ATOM 591 C CA . LYS A 1 72 ? 5.059 10.062 13.865 1.00 90.69 72 LYS A CA 1
ATOM 592 C C . LYS A 1 72 ? 5.731 11.103 14.755 1.00 90.69 72 LYS A C 1
ATOM 594 O O . LYS A 1 72 ? 6.244 12.117 14.296 1.00 90.69 72 LYS A O 1
ATOM 599 N N . GLY A 1 73 ? 5.719 10.841 16.053 1.00 87.19 73 GLY A N 1
ATOM 600 C CA . GLY A 1 73 ? 6.538 11.558 17.017 1.00 87.19 73 GLY A CA 1
ATOM 601 C C . GLY A 1 73 ? 7.974 11.020 17.041 1.00 87.19 73 GLY A C 1
ATOM 602 O O . GLY A 1 73 ? 8.267 9.997 16.419 1.00 87.19 73 GLY A O 1
ATOM 603 N N . PRO A 1 74 ? 8.874 11.654 17.811 1.00 85.75 74 PRO A N 1
ATOM 604 C CA . PRO A 1 74 ? 10.292 11.283 17.864 1.00 85.75 74 PRO A CA 1
ATOM 605 C C . PRO A 1 74 ? 10.568 9.840 18.313 1.00 85.75 74 PRO A C 1
ATOM 607 O O . PRO A 1 74 ? 11.584 9.263 17.943 1.00 85.75 74 PRO A O 1
ATOM 610 N N . THR A 1 75 ? 9.674 9.260 19.116 1.00 87.00 75 THR A N 1
ATOM 611 C CA . THR A 1 75 ? 9.798 7.901 19.672 1.00 87.00 75 THR A CA 1
ATOM 612 C C . THR A 1 75 ? 8.903 6.879 18.970 1.00 87.00 75 THR A C 1
ATOM 614 O O . THR A 1 75 ? 8.825 5.731 19.402 1.00 87.00 75 THR A O 1
ATOM 617 N N . ASP A 1 76 ? 8.160 7.293 17.944 1.00 89.94 76 ASP A N 1
ATOM 618 C CA . ASP A 1 76 ? 7.207 6.428 17.258 1.00 89.94 76 ASP A CA 1
ATOM 619 C C . ASP A 1 76 ? 7.917 5.609 16.168 1.00 89.94 76 ASP A C 1
ATOM 621 O O . ASP A 1 76 ? 8.634 6.138 15.316 1.00 89.94 76 ASP A O 1
ATOM 625 N N . HIS A 1 77 ? 7.664 4.301 16.155 1.00 91.81 77 HIS A N 1
ATOM 626 C CA . HIS A 1 77 ? 8.198 3.374 15.158 1.00 91.81 77 HIS A CA 1
ATOM 627 C C . HIS A 1 77 ? 7.071 2.768 14.332 1.00 91.81 77 HIS A C 1
ATOM 629 O O . HIS A 1 77 ? 6.022 2.418 14.868 1.00 91.81 77 HIS A O 1
ATOM 635 N N . ALA A 1 78 ? 7.283 2.603 13.028 1.00 94.50 78 ALA A N 1
ATOM 636 C CA . ALA A 1 78 ? 6.283 2.022 12.144 1.00 94.50 78 ALA A CA 1
ATOM 637 C C . ALA A 1 78 ? 6.092 0.526 12.452 1.00 94.50 78 ALA A C 1
ATOM 639 O O . ALA A 1 78 ? 6.898 -0.308 12.059 1.00 94.50 78 ALA A O 1
ATOM 640 N N . ASN A 1 79 ? 4.989 0.195 13.126 1.00 94.69 79 ASN A N 1
ATOM 641 C CA . ASN A 1 79 ? 4.599 -1.175 13.467 1.00 94.69 79 ASN A CA 1
ATOM 642 C C . ASN A 1 79 ? 3.217 -1.490 12.874 1.00 94.69 79 ASN A C 1
ATOM 644 O O . ASN A 1 79 ? 2.241 -1.478 13.619 1.00 94.69 79 ASN A O 1
ATOM 648 N N . PRO A 1 80 ? 3.092 -1.704 11.551 1.00 96.75 80 PRO A N 1
ATOM 649 C CA . PRO A 1 80 ? 1.794 -1.858 10.882 1.00 96.75 80 PRO A CA 1
ATOM 650 C C . PRO A 1 80 ? 0.998 -3.102 11.306 1.00 96.75 80 PRO A C 1
ATOM 652 O O . PRO A 1 80 ? -0.231 -3.075 11.264 1.00 96.75 80 PRO A O 1
ATOM 655 N N . TYR A 1 81 ? 1.657 -4.158 11.788 1.00 96.56 81 TYR A N 1
ATOM 656 C CA . TYR A 1 81 ? 0.991 -5.358 12.316 1.00 96.56 81 TYR A CA 1
ATOM 657 C C . TYR A 1 81 ? 0.105 -5.039 13.528 1.00 96.56 81 TYR A C 1
ATOM 659 O O . TYR A 1 81 ? -0.951 -5.643 13.716 1.00 96.56 81 TYR A O 1
ATOM 667 N N . PHE A 1 82 ? 0.504 -4.047 14.330 1.00 95.06 82 PHE A N 1
ATOM 668 C CA . PHE A 1 82 ? -0.211 -3.646 15.533 1.00 95.06 82 PHE A CA 1
ATOM 669 C C . PHE A 1 82 ? -1.601 -3.055 15.226 1.00 95.06 82 PHE A C 1
ATOM 671 O O . PHE A 1 82 ? -2.591 -3.612 15.705 1.00 95.06 82 PHE A O 1
ATOM 678 N N . PRO A 1 83 ? -1.755 -1.971 14.432 1.00 97.06 83 PRO A N 1
ATOM 679 C CA . PRO A 1 83 ? -3.075 -1.470 14.076 1.00 97.06 83 PRO A CA 1
ATOM 680 C C . PRO A 1 83 ? -3.866 -2.469 13.229 1.00 97.06 83 PRO A C 1
ATOM 682 O O . PRO A 1 83 ? -5.067 -2.569 13.447 1.00 97.06 83 PRO A O 1
ATOM 685 N N . PHE A 1 84 ? -3.225 -3.247 12.347 1.00 98.06 84 PHE A N 1
ATOM 686 C CA . PHE A 1 84 ? -3.923 -4.265 11.551 1.00 98.06 84 PHE A CA 1
ATOM 687 C C . PHE A 1 84 ? -4.654 -5.282 12.441 1.00 98.06 84 PHE A C 1
ATOM 689 O O . PHE A 1 84 ? -5.809 -5.616 12.188 1.00 98.06 84 PHE A O 1
ATOM 696 N N . PHE A 1 85 ? -4.021 -5.713 13.539 1.00 97.75 85 PHE A N 1
ATOM 697 C CA . PHE A 1 85 ? -4.651 -6.589 14.525 1.00 97.75 85 PHE A CA 1
ATOM 698 C C . PHE A 1 85 ? -5.677 -5.859 15.405 1.00 97.75 85 PHE A C 1
ATOM 700 O O . PHE A 1 85 ? -6.816 -6.297 15.569 1.00 97.75 85 PHE A O 1
ATOM 707 N N . HIS A 1 86 ? -5.277 -4.729 15.995 1.00 96.81 86 HIS A N 1
ATOM 708 C CA . HIS A 1 86 ? -6.035 -4.060 17.057 1.00 96.81 86 HIS A CA 1
ATOM 709 C C . HIS A 1 86 ? -7.201 -3.192 16.567 1.00 96.81 86 HIS A C 1
ATOM 711 O O . HIS A 1 86 ? -7.921 -2.623 17.397 1.00 96.81 86 HIS A O 1
ATOM 717 N N . LEU A 1 87 ? -7.402 -3.067 15.253 1.00 97.75 87 LEU A N 1
ATOM 718 C CA . LEU A 1 87 ? -8.621 -2.491 14.689 1.00 97.75 87 LEU A CA 1
ATOM 719 C C . LEU A 1 87 ? -9.855 -3.364 14.960 1.00 97.75 87 LEU A C 1
ATOM 721 O O . LEU A 1 87 ? -10.946 -2.818 14.998 1.00 97.75 87 LEU A O 1
ATOM 725 N N . THR A 1 88 ? -9.706 -4.655 15.273 1.00 96.44 88 THR A N 1
ATOM 726 C CA . THR A 1 88 ? -10.821 -5.546 15.673 1.00 96.44 88 THR A CA 1
ATOM 727 C C . THR A 1 88 ? -11.478 -5.192 17.010 1.00 96.44 88 THR A C 1
ATOM 729 O O . THR A 1 88 ? -12.600 -5.612 17.290 1.00 96.44 88 THR A O 1
ATOM 732 N N . GLY A 1 89 ? -10.789 -4.433 17.868 1.00 93.19 89 GLY A N 1
ATOM 733 C CA . GLY A 1 89 ? -11.282 -4.094 19.202 1.00 93.19 89 GLY A CA 1
ATOM 734 C C . GLY A 1 89 ? -12.515 -3.185 19.175 1.00 93.19 89 GLY A C 1
ATOM 735 O O . GLY A 1 89 ? -12.652 -2.344 18.290 1.00 93.19 89 GLY A O 1
ATOM 736 N N . SER A 1 90 ? -13.380 -3.307 20.188 1.00 94.56 90 SER A N 1
ATOM 737 C CA . SER A 1 90 ? -14.589 -2.479 20.309 1.00 94.56 90 SER A CA 1
ATOM 738 C C . SER A 1 90 ? -14.293 -0.979 20.364 1.00 94.56 90 SER A C 1
ATOM 740 O O . SER A 1 90 ? -13.259 -0.539 20.889 1.00 94.56 90 SER A O 1
ATOM 742 N N . LEU A 1 91 ? -15.237 -0.194 19.846 1.00 96.75 91 LEU A N 1
ATOM 743 C CA . LEU A 1 91 ? -15.178 1.264 19.834 1.00 96.75 91 LEU A CA 1
ATOM 744 C C . LEU A 1 91 ? -15.395 1.844 21.246 1.00 96.75 91 LEU A C 1
ATOM 746 O O . LEU A 1 91 ? -15.716 1.136 22.208 1.00 96.75 91 LEU A O 1
ATOM 750 N N . ARG A 1 92 ? -15.146 3.147 21.421 1.00 95.75 92 ARG A N 1
ATOM 751 C CA . ARG A 1 92 ? -15.263 3.849 22.715 1.00 95.75 92 ARG A CA 1
ATOM 752 C C . ARG A 1 92 ? -16.656 3.708 23.325 1.00 95.75 92 ARG A C 1
ATOM 754 O O . ARG A 1 92 ? -16.748 3.408 24.513 1.00 95.75 92 ARG A O 1
ATOM 761 N N . ASP A 1 93 ? -17.690 3.809 22.500 1.00 95.06 93 ASP A N 1
ATOM 762 C CA . ASP A 1 93 ? -19.106 3.631 22.848 1.00 95.06 93 ASP A CA 1
ATOM 763 C C . ASP A 1 93 ? -19.526 2.163 23.077 1.00 95.06 93 ASP A C 1
ATOM 765 O O . ASP A 1 93 ? -20.686 1.890 23.367 1.00 95.06 93 ASP A O 1
ATOM 769 N N . ARG A 1 94 ? -18.571 1.221 23.012 1.00 94.75 94 ARG A N 1
ATOM 770 C CA . ARG A 1 94 ? -18.753 -0.236 23.148 1.00 94.75 94 ARG A CA 1
ATOM 771 C C . ARG A 1 94 ? -19.455 -0.907 21.969 1.00 94.75 94 ARG A 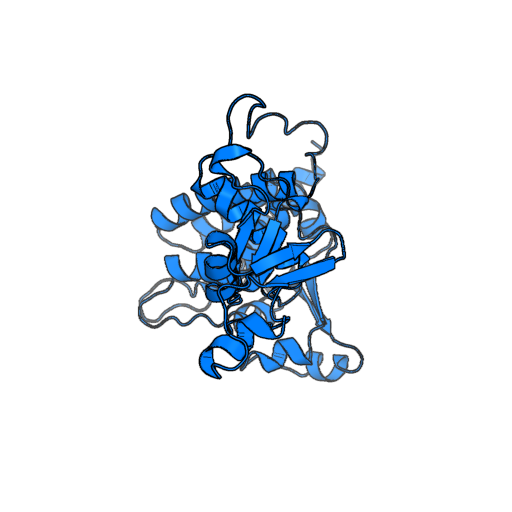C 1
ATOM 773 O O . ARG A 1 94 ? -19.691 -2.113 22.047 1.00 94.75 94 ARG A O 1
ATOM 780 N N . SER A 1 95 ? -19.729 -0.188 20.885 1.00 94.88 95 SER A N 1
ATOM 781 C CA . SER A 1 95 ? -20.202 -0.817 19.657 1.00 94.88 95 SER A CA 1
ATOM 782 C C . SER A 1 95 ? -19.118 -1.733 19.044 1.00 94.88 95 SER A C 1
ATOM 784 O O . SER A 1 95 ? -17.916 -1.566 19.324 1.00 94.88 95 SER A O 1
ATOM 786 N N . PRO A 1 96 ? -19.519 -2.753 18.257 1.00 96.00 96 PRO A N 1
ATOM 787 C CA . PRO A 1 96 ? -18.585 -3.621 17.547 1.00 96.00 96 PRO A CA 1
ATOM 788 C C . PRO A 1 96 ? -17.681 -2.842 16.588 1.00 96.00 96 PRO A C 1
ATOM 790 O O . PRO A 1 96 ? -18.057 -1.786 16.074 1.00 96.00 96 PRO A O 1
ATOM 793 N N . SER A 1 97 ? -16.493 -3.387 16.323 1.00 97.19 97 SER A N 1
ATOM 794 C CA . SER A 1 97 ? -15.637 -2.851 15.268 1.00 97.19 97 SER A CA 1
ATOM 795 C C . SER A 1 97 ? -16.249 -3.085 13.886 1.00 97.19 97 SER A C 1
ATOM 797 O O . SER A 1 97 ? -17.033 -4.009 13.689 1.00 97.19 97 SER A O 1
ATOM 799 N N . PHE A 1 98 ? -15.833 -2.256 12.933 1.00 98.00 98 PHE A N 1
ATOM 800 C CA . PHE A 1 98 ? -16.092 -2.407 11.504 1.00 98.00 98 PHE A CA 1
ATOM 801 C C . PHE A 1 98 ? -14.966 -3.162 10.772 1.00 98.00 98 PHE A C 1
ATOM 803 O O . PHE A 1 98 ? -14.950 -3.184 9.546 1.00 98.00 98 PHE A O 1
ATOM 810 N N . TRP A 1 99 ? -13.984 -3.703 11.505 1.00 98.56 99 TRP A N 1
ATOM 811 C CA . TRP A 1 99 ? -12.798 -4.387 10.986 1.00 98.56 99 TRP A CA 1
ATOM 812 C C . TRP A 1 99 ? -12.721 -5.819 11.513 1.00 98.56 99 TRP A C 1
ATOM 814 O O . TRP A 1 99 ? -12.632 -6.034 12.726 1.00 98.56 99 TRP A O 1
ATOM 824 N N . HIS A 1 100 ? -12.672 -6.790 10.604 1.00 98.12 100 HIS A N 1
ATOM 825 C CA . HIS A 1 100 ? -12.780 -8.216 10.918 1.00 98.12 100 HIS A CA 1
ATOM 826 C C . HIS A 1 100 ? -11.605 -8.984 10.315 1.00 98.12 100 HIS A C 1
ATOM 828 O O . HIS A 1 100 ? -11.318 -8.841 9.132 1.00 98.12 100 HIS A O 1
ATOM 834 N N . LEU A 1 101 ? -10.909 -9.806 11.103 1.00 98.12 101 LEU A N 1
ATOM 835 C CA . LEU A 1 101 ? -9.791 -10.613 10.599 1.00 98.12 101 LEU A CA 1
ATOM 836 C C . LEU A 1 101 ? -10.277 -11.992 10.171 1.00 98.12 101 LEU A C 1
ATOM 838 O O . LEU A 1 101 ? -10.935 -12.687 10.944 1.00 98.12 101 LEU A O 1
ATOM 842 N N . GLN A 1 102 ? -9.892 -12.404 8.968 1.00 97.69 102 GLN A N 1
ATOM 843 C CA . GLN A 1 102 ? -10.142 -13.742 8.456 1.00 97.69 102 GLN A CA 1
ATOM 844 C C . GLN A 1 102 ? -8.893 -14.602 8.668 1.00 97.69 102 GLN A C 1
ATOM 846 O O . GLN A 1 102 ? -7.802 -14.223 8.229 1.00 97.69 102 GLN A O 1
ATOM 851 N N . PRO A 1 103 ? -9.006 -15.741 9.367 1.00 97.06 103 PRO A N 1
ATOM 852 C CA . PRO A 1 103 ? -7.862 -16.599 9.621 1.00 97.06 103 PRO A CA 1
ATOM 853 C C . PRO A 1 103 ? -7.420 -17.328 8.353 1.00 97.06 103 PRO A C 1
ATOM 855 O O . PRO A 1 103 ? -8.245 -17.693 7.515 1.00 97.06 103 PRO A O 1
ATOM 858 N N . LYS A 1 104 ? -6.124 -17.640 8.270 1.00 96.06 104 LYS A N 1
ATOM 859 C CA . LYS A 1 104 ? -5.630 -18.646 7.320 1.00 96.06 104 LYS A CA 1
ATOM 860 C C . LYS A 1 104 ? -6.257 -20.007 7.605 1.00 96.06 104 LYS A C 1
ATOM 862 O O . LYS A 1 104 ? -6.688 -20.289 8.731 1.00 96.06 104 LYS A O 1
ATOM 867 N N . ALA A 1 105 ? -6.257 -20.884 6.602 1.00 93.12 105 ALA A N 1
ATOM 868 C CA . ALA A 1 105 ? -6.713 -22.262 6.764 1.00 93.12 105 ALA A CA 1
ATOM 869 C C . ALA A 1 105 ? -6.065 -22.908 8.005 1.00 93.12 105 ALA A C 1
ATOM 871 O O . ALA A 1 105 ? -4.856 -22.811 8.211 1.00 93.12 105 ALA A O 1
ATOM 872 N N . LEU A 1 106 ? -6.887 -23.536 8.854 1.00 91.81 106 LEU A N 1
ATOM 873 C CA . LEU A 1 106 ? -6.489 -24.179 10.121 1.00 91.81 106 LEU A CA 1
ATOM 874 C C . LEU A 1 106 ? -5.947 -23.242 11.224 1.00 91.81 106 LEU A C 1
ATOM 876 O O . LEU A 1 106 ? -5.647 -23.712 12.320 1.00 91.81 106 LEU A O 1
ATOM 880 N N . ARG A 1 107 ? -5.866 -21.923 11.001 1.00 94.06 107 ARG A N 1
ATOM 881 C CA . ARG A 1 107 ? -5.375 -20.942 11.993 1.00 94.06 107 ARG A CA 1
ATOM 882 C C . ARG A 1 107 ? -6.480 -20.255 12.799 1.00 94.06 107 ARG A C 1
ATOM 884 O O . ARG A 1 107 ? -6.176 -19.473 13.694 1.00 94.06 107 ARG A O 1
ATOM 891 N N . GLY A 1 108 ? -7.750 -20.578 12.544 1.00 91.31 108 GLY A N 1
ATOM 892 C CA . GLY A 1 108 ? -8.914 -19.986 13.222 1.00 91.31 108 GLY A CA 1
ATOM 893 C C . GLY A 1 108 ? -8.843 -20.004 14.756 1.00 91.31 108 GLY A C 1
ATOM 894 O O . GLY A 1 108 ? -8.892 -18.931 15.358 1.00 91.31 108 GLY A O 1
ATOM 895 N N . PRO A 1 109 ? -8.662 -21.172 15.403 1.00 91.75 109 PRO A N 1
ATOM 896 C 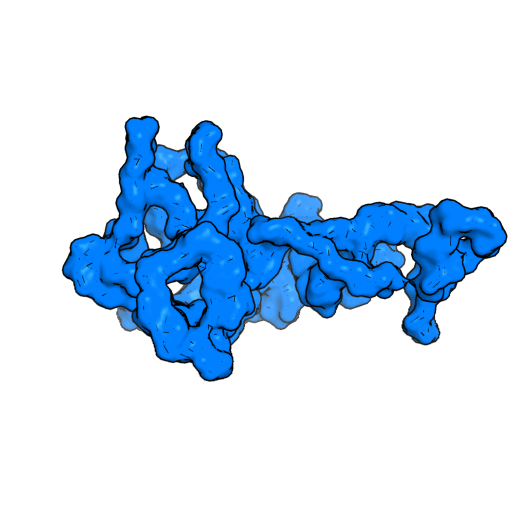CA . PRO A 1 109 ? -8.572 -21.250 16.863 1.00 91.75 109 PRO A CA 1
ATOM 897 C C . PRO A 1 109 ? -7.406 -20.440 17.440 1.00 91.75 109 PRO A C 1
ATOM 899 O O . PRO A 1 109 ? -7.543 -19.811 18.487 1.00 91.75 109 PRO A O 1
ATOM 902 N N . PHE A 1 110 ? -6.267 -20.417 16.740 1.00 91.69 110 PHE A N 1
ATOM 903 C CA . PHE A 1 110 ? -5.110 -19.629 17.156 1.00 91.69 110 PHE A CA 1
ATOM 904 C C . PHE A 1 110 ? -5.410 -18.129 17.088 1.00 91.69 110 PHE A C 1
ATOM 906 O O . PHE A 1 110 ? -5.178 -17.417 18.063 1.00 91.69 110 PHE A O 1
ATOM 913 N N . LEU A 1 111 ? -5.977 -17.653 15.973 1.00 91.44 111 LEU A N 1
ATOM 914 C CA . LEU A 1 111 ? -6.316 -16.241 15.800 1.00 91.44 111 LEU A CA 1
ATOM 915 C C . LEU A 1 111 ? -7.352 -15.768 16.830 1.00 91.44 111 LEU A C 1
ATOM 917 O O . LEU A 1 111 ? -7.223 -14.668 17.355 1.00 91.44 111 LEU A O 1
ATOM 921 N N . GLN A 1 112 ? -8.337 -16.607 17.165 1.00 90.38 112 GLN A N 1
ATOM 922 C CA . GLN A 1 112 ? -9.327 -16.312 18.208 1.00 90.38 112 GLN A CA 1
ATOM 923 C C . GLN A 1 112 ? -8.710 -16.240 19.614 1.00 90.38 112 GLN A C 1
ATOM 925 O O . GLN A 1 112 ? -9.158 -15.451 20.444 1.00 90.38 112 GLN A O 1
ATOM 930 N N . ALA A 1 113 ? -7.689 -17.055 19.892 1.00 92.12 113 ALA A N 1
ATOM 931 C CA . ALA A 1 113 ? -6.985 -17.054 21.173 1.00 92.12 113 ALA A CA 1
ATOM 932 C C . ALA A 1 113 ? -5.934 -15.933 21.289 1.00 92.12 113 ALA A C 1
ATOM 934 O O . ALA A 1 113 ? -5.535 -15.570 22.403 1.00 92.12 113 ALA A O 1
ATOM 935 N N . LEU A 1 114 ? -5.466 -15.389 20.161 1.00 91.81 114 LEU A N 1
ATOM 936 C CA . LEU A 1 114 ? -4.449 -14.347 20.126 1.00 91.81 114 LEU A CA 1
ATOM 937 C C . LEU A 1 114 ? -4.991 -13.059 20.760 1.00 91.81 114 LEU A C 1
ATOM 939 O O . LEU A 1 114 ? -5.989 -12.496 20.326 1.00 91.81 114 LEU A O 1
ATOM 943 N N . LYS A 1 115 ? -4.318 -12.567 21.806 1.00 92.00 115 LYS A N 1
ATOM 944 C CA . LYS A 1 115 ? -4.737 -11.345 22.522 1.00 92.00 115 LYS A CA 1
ATOM 945 C C . LYS A 1 115 ? -4.155 -10.061 21.927 1.00 92.00 115 LYS A C 1
ATOM 947 O O . LYS A 1 115 ? -4.692 -8.978 22.147 1.00 92.00 115 LYS A O 1
ATOM 952 N N . SER A 1 116 ? -3.017 -10.160 21.244 1.00 93.88 116 SER A N 1
ATOM 953 C CA . SER A 1 116 ? -2.289 -9.030 20.663 1.00 93.88 116 SER A CA 1
ATOM 954 C C . SER A 1 116 ? -1.255 -9.542 19.665 1.00 93.88 116 SER A C 1
ATOM 956 O O . SER A 1 116 ? -0.650 -10.583 19.916 1.00 93.88 116 SER A O 1
ATOM 958 N N . ALA A 1 117 ? -1.031 -8.794 18.584 1.00 92.81 117 ALA A N 1
ATOM 959 C CA . ALA A 1 117 ? 0.081 -9.016 17.665 1.00 92.81 117 ALA A CA 1
ATOM 960 C C . ALA A 1 117 ? 1.325 -8.255 18.153 1.00 92.81 117 ALA A C 1
ATOM 962 O O . ALA A 1 117 ? 1.291 -7.032 18.320 1.00 92.81 117 ALA A O 1
ATOM 963 N N . ARG A 1 118 ? 2.420 -8.981 18.382 1.00 91.25 118 ARG A N 1
ATOM 964 C CA . ARG A 1 118 ? 3.704 -8.477 18.891 1.00 91.25 118 ARG A CA 1
ATOM 965 C C . ARG A 1 118 ? 4.785 -8.425 17.819 1.00 91.25 118 ARG A C 1
ATOM 967 O O . ARG A 1 118 ? 5.733 -7.663 17.971 1.00 91.25 118 ARG A O 1
ATOM 974 N N . HIS A 1 119 ? 4.654 -9.214 16.759 1.00 91.38 119 HIS A N 1
ATOM 975 C CA . HIS A 1 119 ? 5.584 -9.218 15.635 1.00 91.38 119 HIS A CA 1
ATOM 976 C C . HIS A 1 119 ? 4.856 -9.410 14.298 1.00 91.38 119 HIS A C 1
ATOM 978 O O . HIS A 1 119 ? 3.749 -9.950 14.272 1.00 91.38 119 HIS A O 1
ATOM 984 N N . PRO A 1 120 ? 5.474 -9.033 13.161 1.00 91.38 120 PRO A N 1
ATOM 985 C CA . PRO A 1 120 ? 4.869 -9.203 11.837 1.00 91.38 120 PRO A CA 1
ATOM 986 C C . PRO A 1 120 ? 4.366 -10.628 11.551 1.00 91.38 120 PRO A C 1
ATOM 988 O O . PRO A 1 120 ? 3.295 -10.785 10.967 1.00 91.38 120 PRO A O 1
ATOM 991 N N . GLY A 1 121 ? 5.087 -11.646 12.046 1.00 92.56 121 GLY A N 1
ATOM 992 C CA . GLY A 1 121 ? 4.723 -13.064 11.923 1.00 92.56 121 GLY A CA 1
ATOM 993 C C . GLY A 1 121 ? 3.328 -13.406 12.453 1.00 92.56 121 GLY A C 1
ATOM 994 O O . GLY A 1 121 ? 2.649 -14.255 11.883 1.00 92.56 121 GLY A O 1
ATOM 995 N N . ASP A 1 122 ? 2.842 -12.682 13.473 1.00 94.50 122 ASP A N 1
ATOM 996 C CA . ASP A 1 122 ? 1.511 -12.924 14.042 1.00 94.50 122 ASP A CA 1
ATOM 997 C C . ASP A 1 122 ? 0.410 -12.700 13.003 1.00 94.50 122 ASP A C 1
ATOM 999 O O . ASP A 1 122 ? -0.617 -13.373 13.039 1.00 94.50 122 ASP A O 1
ATOM 1003 N N . ILE A 1 123 ? 0.642 -11.783 12.060 1.00 96.06 123 ILE A N 1
ATOM 1004 C CA . ILE A 1 123 ? -0.279 -11.502 10.962 1.00 96.06 123 ILE A CA 1
ATOM 1005 C C . ILE A 1 123 ? 0.017 -12.426 9.789 1.00 96.06 123 ILE A C 1
ATOM 1007 O O . ILE A 1 123 ? -0.870 -13.156 9.357 1.00 96.06 123 ILE A O 1
ATOM 1011 N N . THR A 1 124 ? 1.260 -12.446 9.299 1.00 94.19 124 THR A N 1
ATOM 1012 C CA . THR A 1 124 ? 1.600 -13.128 8.039 1.00 94.19 124 THR A CA 1
ATOM 1013 C C . THR A 1 124 ? 1.396 -14.643 8.090 1.00 94.19 124 THR A C 1
ATOM 1015 O O . THR A 1 124 ? 1.148 -15.264 7.054 1.00 94.19 124 THR A O 1
ATOM 1018 N N . GLU A 1 125 ? 1.473 -15.253 9.274 1.00 94.12 125 GLU A N 1
ATOM 1019 C CA . GLU A 1 125 ? 1.297 -16.698 9.453 1.00 94.12 125 GLU A CA 1
ATOM 1020 C C . GLU A 1 125 ? -0.141 -17.104 9.800 1.00 94.12 125 GLU A C 1
ATOM 1022 O O . GLU A 1 125 ? -0.512 -18.256 9.567 1.00 94.12 125 GLU A O 1
ATOM 1027 N N . ASN A 1 126 ? -0.958 -16.188 10.337 1.00 96.06 126 ASN A N 1
ATOM 1028 C CA . ASN A 1 126 ? -2.251 -16.542 10.941 1.00 96.06 126 ASN A CA 1
ATOM 1029 C C . ASN A 1 126 ? -3.460 -15.843 10.321 1.00 96.06 126 ASN A C 1
ATOM 1031 O O . ASN A 1 126 ? -4.568 -16.375 10.411 1.00 96.06 126 ASN A O 1
ATOM 1035 N N . VAL A 1 127 ? -3.269 -14.692 9.680 1.00 97.50 127 VAL A N 1
ATOM 1036 C CA . VAL A 1 127 ? -4.336 -13.916 9.046 1.00 97.50 127 VAL A CA 1
ATOM 1037 C C . VAL A 1 127 ? -4.207 -14.022 7.533 1.00 97.50 127 VAL A C 1
ATOM 1039 O O . VAL A 1 127 ? -3.135 -13.787 6.980 1.00 97.50 127 VAL A O 1
ATOM 1042 N N . GLU A 1 128 ? -5.297 -14.387 6.865 1.00 97.56 128 GLU A N 1
ATOM 1043 C CA . GLU A 1 128 ? -5.348 -14.444 5.404 1.00 97.56 128 GLU A CA 1
ATOM 1044 C C . GLU A 1 128 ? -5.612 -13.045 4.826 1.00 97.56 128 GLU A C 1
ATOM 1046 O O . GLU A 1 128 ? -4.862 -12.561 3.984 1.00 97.56 128 GLU A O 1
ATOM 1051 N N . TRP A 1 129 ? -6.622 -12.348 5.355 1.00 98.19 129 TRP A N 1
ATOM 1052 C CA . TRP A 1 129 ? -6.931 -10.945 5.062 1.00 98.19 129 TRP A CA 1
ATOM 1053 C C . TRP A 1 129 ? -7.816 -10.352 6.166 1.00 98.19 129 TRP A C 1
ATOM 1055 O O . TRP A 1 129 ? -8.362 -11.073 7.004 1.00 98.19 129 TRP A O 1
ATOM 1065 N N . ALA A 1 130 ? -7.989 -9.034 6.165 1.00 98.56 130 ALA A N 1
ATOM 1066 C CA . ALA A 1 130 ? -9.058 -8.366 6.897 1.00 98.56 130 ALA A CA 1
ATOM 1067 C C . ALA A 1 130 ? -10.244 -8.054 5.970 1.00 98.56 130 ALA A C 1
ATOM 1069 O O . ALA A 1 130 ? -10.083 -7.937 4.757 1.00 98.56 130 ALA A O 1
ATOM 1070 N N . THR A 1 131 ? -11.435 -7.901 6.535 1.00 98.75 131 THR A N 1
ATOM 1071 C CA . THR A 1 131 ? -12.640 -7.433 5.846 1.00 98.75 131 THR A CA 1
ATOM 1072 C C . THR A 1 131 ? -13.253 -6.282 6.634 1.00 98.75 131 THR A C 1
ATOM 1074 O O . THR A 1 131 ? -13.196 -6.263 7.866 1.00 98.75 131 THR A O 1
ATOM 1077 N N . LEU A 1 132 ? -13.855 -5.327 5.938 1.00 98.75 132 LEU A N 1
ATOM 1078 C CA . LEU A 1 132 ? -14.675 -4.286 6.549 1.0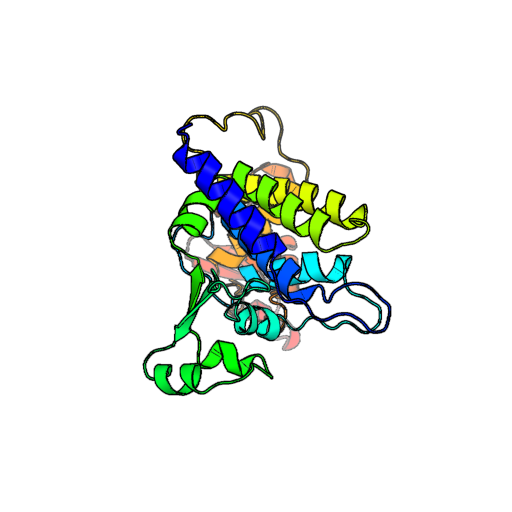0 98.75 132 LEU A CA 1
ATOM 1079 C C . LEU A 1 132 ? -16.116 -4.775 6.728 1.00 98.75 132 LEU A C 1
ATOM 1081 O O . LEU A 1 132 ? -16.505 -5.784 6.132 1.00 98.75 132 LEU A O 1
ATOM 1085 N N . ASP A 1 133 ? -16.925 -4.044 7.493 1.00 98.50 133 ASP A N 1
ATOM 1086 C CA . ASP A 1 133 ? -18.384 -4.150 7.372 1.00 98.50 133 ASP A CA 1
ATOM 1087 C C . ASP A 1 133 ? -18.792 -4.002 5.885 1.00 98.50 133 ASP A C 1
ATOM 1089 O O . ASP A 1 133 ? -18.232 -3.137 5.196 1.00 98.50 133 ASP A O 1
ATOM 1093 N N . PRO A 1 134 ? -19.737 -4.810 5.362 1.00 97.81 134 PRO A N 1
ATOM 1094 C CA . PRO A 1 134 ? -20.132 -4.757 3.952 1.00 97.81 134 PRO A CA 1
ATOM 1095 C C . PRO A 1 134 ? -20.582 -3.368 3.488 1.00 97.81 134 PRO A C 1
ATOM 1097 O O . PRO A 1 134 ? -20.227 -2.944 2.391 1.00 97.81 134 PRO A O 1
ATOM 1100 N N . GLU A 1 135 ? -21.308 -2.637 4.331 1.00 97.25 135 GLU A N 1
ATOM 1101 C CA . GLU A 1 135 ? -21.813 -1.302 4.017 1.00 97.25 135 GLU A CA 1
ATOM 1102 C C . GLU A 1 135 ? -20.675 -0.278 3.936 1.00 97.25 135 GLU A C 1
ATOM 1104 O O . GLU A 1 135 ? -20.679 0.567 3.044 1.00 97.25 135 GLU A O 1
ATOM 1109 N N . LEU A 1 136 ? -19.653 -0.391 4.796 1.00 98.25 136 LEU A N 1
ATOM 1110 C CA . LEU A 1 136 ? -18.452 0.443 4.693 1.00 98.25 136 LEU A CA 1
ATOM 1111 C C . LEU A 1 136 ? -17.660 0.113 3.430 1.00 98.25 136 LEU A C 1
ATOM 1113 O O . LEU A 1 136 ? -17.210 1.025 2.744 1.00 98.25 136 LEU A O 1
ATOM 1117 N N . HIS A 1 137 ? -17.483 -1.175 3.117 1.00 98.25 137 HIS A N 1
ATOM 1118 C CA . HIS A 1 137 ? -16.788 -1.594 1.897 1.00 98.25 137 HIS A CA 1
ATOM 1119 C C . HIS A 1 137 ? -17.494 -1.078 0.640 1.00 98.25 137 HIS A C 1
ATOM 1121 O O . HIS A 1 137 ? -16.818 -0.593 -0.267 1.00 98.25 137 HIS A O 1
ATOM 1127 N N . GLN A 1 138 ? -18.830 -1.120 0.617 1.00 96.94 138 GLN A N 1
ATOM 1128 C CA . GLN A 1 138 ? -19.646 -0.562 -0.458 1.00 96.94 138 GLN A CA 1
ATOM 1129 C C . GLN A 1 138 ? -19.517 0.964 -0.543 1.00 96.94 138 GLN A C 1
ATOM 1131 O O . GLN A 1 138 ? -19.379 1.500 -1.642 1.00 96.94 138 GLN A O 1
ATOM 1136 N N . LEU A 1 139 ? -19.540 1.660 0.598 1.00 96.62 139 LEU A N 1
ATOM 1137 C CA . LEU A 1 139 ? -19.415 3.116 0.674 1.00 96.62 139 LEU A CA 1
ATOM 1138 C C . LEU A 1 139 ? -18.089 3.595 0.060 1.00 96.62 139 LEU A C 1
ATOM 1140 O O . LEU A 1 139 ? -18.086 4.442 -0.827 1.00 96.62 139 LEU A O 1
ATOM 1144 N N . ILE A 1 140 ? -16.966 2.988 0.458 1.00 96.56 140 ILE A N 1
ATOM 1145 C CA . ILE A 1 140 ? -15.621 3.400 0.015 1.00 96.56 140 ILE A CA 1
ATOM 1146 C C . ILE A 1 140 ? -15.291 3.012 -1.435 1.00 96.56 140 ILE A C 1
ATOM 1148 O O . ILE A 1 140 ? -14.204 3.328 -1.914 1.00 96.56 140 ILE A O 1
ATOM 1152 N N . GLN A 1 141 ? -16.200 2.347 -2.158 1.00 94.81 141 GLN A N 1
ATOM 1153 C CA . GLN A 1 141 ? -16.035 2.181 -3.606 1.00 94.81 141 GLN A CA 1
ATOM 1154 C C . GLN A 1 141 ? -16.116 3.528 -4.343 1.00 94.81 141 GLN A C 1
ATOM 1156 O O . GLN A 1 141 ? -15.515 3.668 -5.417 1.00 94.81 141 GLN A O 1
ATOM 1161 N N . ASP A 1 142 ? -16.811 4.514 -3.760 1.00 93.44 142 ASP A N 1
ATOM 1162 C CA . ASP A 1 142 ? -16.831 5.898 -4.228 1.00 93.44 142 ASP A CA 1
ATOM 1163 C C . ASP A 1 142 ? -15.582 6.660 -3.722 1.00 93.44 142 ASP A C 1
ATOM 1165 O O . ASP A 1 142 ? -15.377 6.816 -2.511 1.00 93.44 142 ASP A O 1
ATOM 1169 N N . PRO A 1 143 ? -14.721 7.172 -4.626 1.00 92.94 143 PRO A N 1
ATOM 1170 C CA . PRO A 1 143 ? -13.584 8.004 -4.248 1.00 92.94 143 PRO A CA 1
ATOM 1171 C C . PRO A 1 143 ? -13.945 9.243 -3.419 1.00 92.94 143 PRO A C 1
ATOM 1173 O O . PRO A 1 143 ? -13.126 9.660 -2.602 1.00 92.94 143 PRO A O 1
ATOM 1176 N N . ALA A 1 144 ? -15.122 9.845 -3.624 1.00 92.44 144 ALA A N 1
ATOM 1177 C CA . ALA A 1 144 ? -15.551 11.023 -2.871 1.00 92.44 144 ALA A CA 1
ATOM 1178 C C . ALA A 1 144 ? -15.808 10.682 -1.394 1.00 92.44 144 ALA A C 1
ATOM 1180 O O . ALA A 1 144 ? -15.413 11.434 -0.502 1.00 92.44 144 ALA A O 1
ATOM 1181 N N . GLU A 1 145 ? -16.370 9.502 -1.129 1.00 96.12 145 GLU A N 1
ATOM 1182 C CA . GLU A 1 145 ? -16.558 8.982 0.227 1.00 96.12 145 GLU A CA 1
ATOM 1183 C C . GLU A 1 145 ? -15.226 8.676 0.910 1.00 96.12 145 GLU A C 1
ATOM 1185 O O . GLU A 1 145 ? -15.032 8.999 2.085 1.00 96.12 145 GLU A O 1
ATOM 1190 N N . CYS A 1 146 ? -14.258 8.132 0.163 1.00 97.31 146 CYS A N 1
ATOM 1191 C CA . CYS A 1 146 ? -12.898 7.953 0.671 1.00 97.31 146 CYS A CA 1
ATOM 1192 C C . CYS A 1 146 ? -12.289 9.279 1.142 1.00 97.31 146 CYS A C 1
ATOM 1194 O O . CYS A 1 146 ? -11.619 9.316 2.176 1.00 97.31 146 CYS A O 1
ATOM 1196 N N . ASP A 1 147 ? -12.498 10.365 0.395 1.00 94.88 147 ASP A N 1
ATOM 1197 C CA . ASP A 1 147 ? -11.985 11.692 0.746 1.00 94.88 147 ASP A CA 1
ATOM 1198 C C . ASP A 1 147 ? -12.679 12.265 1.975 1.00 94.88 147 ASP A C 1
ATOM 1200 O O . ASP A 1 147 ? -12.003 12.676 2.921 1.00 94.88 147 ASP A O 1
ATOM 1204 N N . ALA A 1 148 ? -14.011 12.230 1.994 1.00 95.88 148 ALA A N 1
ATOM 1205 C CA . ALA A 1 148 ? -14.802 12.730 3.107 1.00 95.88 148 ALA A CA 1
ATOM 1206 C C . ALA A 1 148 ? -14.445 11.995 4.412 1.00 95.88 148 ALA A C 1
ATOM 1208 O O . ALA A 1 148 ? -14.126 12.628 5.418 1.00 95.88 148 ALA A O 1
ATOM 1209 N N . LEU A 1 149 ? -14.372 10.661 4.386 1.00 97.75 149 LEU A N 1
ATOM 1210 C CA . LEU A 1 149 ? -13.974 9.859 5.547 1.00 97.75 149 LEU A CA 1
ATOM 1211 C C . LEU A 1 149 ? -12.505 10.068 5.955 1.00 97.75 149 LEU A C 1
ATOM 1213 O O . LEU A 1 149 ? -12.188 10.033 7.148 1.00 97.75 149 LEU A O 1
ATOM 1217 N N . SER A 1 150 ? -11.607 10.326 4.996 1.00 96.69 150 SER A N 1
ATOM 1218 C CA . SER A 1 150 ? -10.209 10.670 5.298 1.00 96.69 150 SER A CA 1
ATOM 1219 C C . SER A 1 150 ? -10.112 11.994 6.060 1.00 96.69 150 SER A C 1
ATOM 1221 O O . SER A 1 150 ? -9.330 12.093 7.007 1.00 96.69 150 SER A O 1
ATOM 1223 N N . VAL A 1 151 ? -10.931 12.987 5.689 1.00 94.25 151 VAL A N 1
ATOM 1224 C CA . VAL A 1 151 ? -11.038 14.270 6.403 1.00 94.25 151 VAL A CA 1
ATOM 1225 C C . VAL A 1 151 ? -11.591 14.065 7.813 1.00 94.25 151 VAL A C 1
ATOM 1227 O O . VAL A 1 151 ? -11.049 14.633 8.760 1.00 94.25 151 VAL A O 1
ATOM 1230 N N . VAL A 1 152 ? -12.613 13.220 7.994 1.00 95.69 152 VAL A N 1
ATOM 1231 C CA . VAL A 1 152 ? -13.126 12.896 9.340 1.00 95.69 152 VAL A CA 1
ATOM 1232 C C . VAL A 1 152 ? -12.019 12.311 10.218 1.00 95.69 152 VAL A C 1
ATOM 1234 O O . VAL A 1 152 ? -11.825 12.769 11.344 1.00 95.69 152 VAL A O 1
ATOM 1237 N N . LEU A 1 153 ? -11.259 11.334 9.715 1.00 94.88 153 LEU A N 1
ATOM 1238 C CA . LEU A 1 153 ? -10.158 10.722 10.465 1.00 94.88 153 LEU A CA 1
ATOM 1239 C C . LEU A 1 153 ? -9.070 11.732 10.836 1.00 94.88 153 LEU A C 1
ATOM 1241 O O . LEU A 1 153 ? -8.609 11.729 11.979 1.00 94.88 153 LEU A O 1
ATOM 1245 N N . SER A 1 154 ? -8.654 12.571 9.883 1.00 92.19 154 SER A N 1
ATOM 1246 C CA . SER A 1 154 ? -7.549 13.503 10.096 1.00 92.19 154 SER A CA 1
ATOM 1247 C C . SER A 1 154 ? -7.925 14.620 11.072 1.00 92.19 154 SER A C 1
ATOM 1249 O O . SER A 1 154 ? -7.203 14.855 12.037 1.00 92.19 154 SER A O 1
ATOM 1251 N N . THR A 1 155 ? -9.090 15.237 10.887 1.00 91.00 155 THR A N 1
ATOM 1252 C CA . THR A 1 155 ? -9.555 16.356 11.723 1.00 91.00 155 THR A CA 1
ATOM 1253 C C . THR A 1 155 ? -9.976 15.932 13.129 1.00 91.00 155 THR A C 1
ATOM 1255 O O . THR A 1 155 ? -9.891 16.729 14.058 1.00 91.00 155 THR A O 1
ATOM 1258 N N . THR A 1 156 ? -10.408 14.680 13.317 1.00 91.69 156 THR A N 1
ATOM 1259 C CA . THR A 1 156 ? -10.830 14.189 14.639 1.00 91.69 156 THR A CA 1
ATOM 1260 C C . THR A 1 156 ? -9.647 13.837 15.537 1.00 91.69 156 THR A C 1
ATOM 1262 O O . THR A 1 156 ? -9.685 14.085 16.742 1.00 91.69 156 THR A O 1
ATOM 1265 N N . TRP A 1 157 ? -8.623 13.184 14.983 1.00 90.12 157 TRP A N 1
ATOM 1266 C CA . TRP A 1 157 ? -7.591 12.522 15.791 1.00 90.12 157 TRP A CA 1
ATOM 1267 C C . TRP A 1 157 ? -6.260 13.261 15.859 1.00 90.12 157 TRP A C 1
ATOM 1269 O O . TRP A 1 157 ? -5.403 12.884 16.665 1.00 90.12 157 TRP A O 1
ATOM 1279 N N . PHE A 1 158 ? -6.096 14.314 15.064 1.00 84.31 158 PHE A N 1
ATOM 1280 C CA . PHE A 1 158 ? -4.935 15.187 15.112 1.00 84.31 158 PHE A CA 1
ATOM 1281 C C . PHE A 1 158 ? -5.393 16.591 15.534 1.00 84.31 158 PHE A C 1
ATOM 1283 O O . PHE A 1 158 ? -6.018 17.297 14.752 1.00 84.31 158 PHE A O 1
ATOM 1290 N N . ASP A 1 159 ? -5.080 16.984 16.782 1.00 64.88 159 ASP A N 1
ATOM 1291 C CA . ASP A 1 159 ? -5.527 18.242 17.430 1.00 64.88 159 ASP A CA 1
ATOM 1292 C C . ASP A 1 159 ? -5.287 19.496 16.568 1.00 64.88 159 ASP A C 1
ATOM 1294 O O . ASP A 1 159 ? -6.038 20.469 16.606 1.00 64.88 159 ASP A O 1
ATOM 1298 N N . ARG A 1 160 ? -4.222 19.457 15.768 1.00 63.81 160 ARG A N 1
ATOM 1299 C CA . ARG A 1 160 ? -4.061 20.251 14.556 1.00 63.81 160 ARG A CA 1
ATOM 1300 C C . ARG A 1 160 ? -3.688 19.266 13.472 1.00 63.81 160 ARG A C 1
ATOM 1302 O O . ARG A 1 160 ? -2.647 18.621 13.612 1.00 63.81 160 ARG A O 1
ATOM 1309 N N . THR A 1 161 ? -4.498 19.146 12.422 1.00 62.09 161 THR A N 1
ATOM 1310 C CA . THR A 1 161 ? -4.063 18.444 11.215 1.00 62.09 161 THR A CA 1
ATOM 1311 C C . THR A 1 161 ? -2.767 19.118 10.781 1.00 62.09 161 THR A C 1
ATOM 1313 O O . THR A 1 161 ? -2.786 20.320 10.501 1.00 62.09 161 THR A O 1
ATOM 1316 N N . PRO A 1 162 ? -1.614 18.426 10.796 1.00 71.31 162 PRO A N 1
ATOM 1317 C CA . PRO A 1 162 ? -0.398 19.042 10.301 1.00 71.31 162 PRO A CA 1
ATOM 1318 C C . PRO A 1 162 ? -0.673 19.484 8.866 1.00 71.31 162 PRO A C 1
ATOM 1320 O O . PRO A 1 162 ? -1.223 18.698 8.094 1.00 71.31 162 PRO A O 1
ATOM 1323 N N . THR A 1 163 ? -0.310 20.711 8.489 1.00 81.88 163 THR A N 1
ATOM 1324 C CA . THR A 1 163 ? -0.448 21.177 7.096 1.00 81.88 163 THR A CA 1
ATOM 1325 C C . THR A 1 163 ? 0.176 20.167 6.125 1.00 81.88 163 THR A C 1
ATOM 1327 O O . THR A 1 163 ? -0.343 19.912 5.045 1.00 81.88 163 THR A O 1
ATOM 1330 N N . GLU A 1 164 ? 1.242 19.497 6.563 1.00 82.38 164 GLU A N 1
ATOM 1331 C CA . GLU A 1 164 ? 1.889 18.386 5.867 1.00 82.38 164 GLU A CA 1
ATOM 1332 C C . GLU A 1 164 ? 0.962 17.185 5.614 1.00 82.38 164 GLU A C 1
ATOM 1334 O O . GLU A 1 164 ? 1.025 16.587 4.542 1.00 82.38 164 GLU A O 1
ATOM 1339 N N . LEU A 1 165 ? 0.076 16.836 6.555 1.00 86.31 165 LEU A N 1
ATOM 1340 C CA . LEU A 1 165 ? -0.903 15.761 6.385 1.00 86.31 165 LEU A CA 1
ATOM 1341 C C . LEU A 1 165 ? -2.003 16.158 5.397 1.00 86.31 165 LEU A C 1
ATOM 1343 O O . LEU A 1 165 ? -2.391 15.330 4.580 1.00 86.31 165 LEU A O 1
ATOM 1347 N N . GLU A 1 166 ? -2.480 17.403 5.419 1.00 88.94 166 GLU A N 1
ATOM 1348 C CA . GLU A 1 166 ? -3.453 17.897 4.429 1.00 88.94 166 GLU A CA 1
ATOM 1349 C C . GLU A 1 166 ? -2.859 17.885 3.017 1.00 88.94 166 GLU A C 1
ATOM 1351 O O . GLU A 1 166 ? -3.465 17.360 2.079 1.00 88.94 166 GLU A O 1
ATOM 1356 N N . VAL A 1 167 ? -1.623 18.375 2.880 1.00 89.94 167 VAL A N 1
ATOM 1357 C CA . VAL A 1 167 ? -0.864 18.317 1.626 1.00 89.94 167 VAL A CA 1
ATOM 1358 C C . VAL A 1 167 ? -0.662 16.866 1.185 1.00 89.94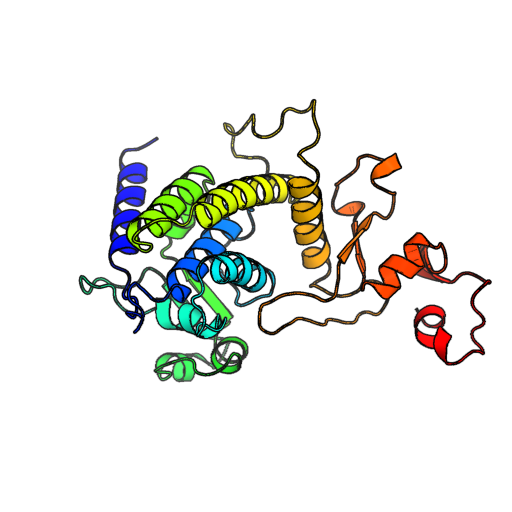 167 VAL A C 1
ATOM 1360 O O . VAL A 1 167 ? -0.865 16.553 0.009 1.00 89.94 167 VAL A O 1
ATOM 1363 N N . LEU A 1 168 ? -0.305 15.955 2.099 1.00 91.19 168 LEU A N 1
ATOM 1364 C CA . LEU A 1 168 ? -0.157 14.535 1.779 1.00 91.19 168 LEU A CA 1
ATOM 1365 C C . LEU A 1 168 ? -1.484 13.914 1.327 1.00 91.19 168 LEU A C 1
ATOM 1367 O O . LEU A 1 168 ? -1.486 13.161 0.351 1.00 91.19 168 LEU A O 1
ATOM 1371 N N . LEU A 1 169 ? -2.596 14.211 2.002 1.00 92.19 169 LEU A N 1
ATOM 1372 C CA . LEU A 1 169 ? -3.924 13.712 1.639 1.00 92.19 169 LEU A CA 1
ATOM 1373 C C . LEU A 1 169 ? -4.303 14.158 0.225 1.00 92.19 169 LEU A C 1
ATOM 1375 O O . LEU A 1 169 ? -4.660 13.310 -0.590 1.00 92.19 169 LEU A O 1
ATOM 1379 N N . GLY A 1 170 ? -4.125 15.442 -0.101 1.00 91.56 170 GLY A N 1
ATOM 1380 C CA . GLY A 1 170 ? -4.376 15.965 -1.446 1.00 91.56 170 GLY A CA 1
ATOM 1381 C C . GLY A 1 170 ? -3.483 15.318 -2.510 1.00 91.56 170 GLY A C 1
ATOM 1382 O O . GLY A 1 170 ? -3.973 14.852 -3.538 1.00 91.56 170 GLY A O 1
ATOM 1383 N N . ARG A 1 171 ? -2.172 15.208 -2.247 1.00 92.62 171 ARG A N 1
ATOM 1384 C CA . ARG A 1 171 ? -1.222 14.562 -3.173 1.00 92.62 171 ARG A CA 1
ATOM 1385 C C . ARG A 1 171 ? -1.575 13.098 -3.417 1.00 92.62 171 ARG A C 1
ATOM 1387 O O . ARG A 1 171 ? -1.636 12.671 -4.567 1.00 92.62 171 ARG A O 1
ATOM 1394 N N . THR A 1 172 ? -1.806 12.341 -2.345 1.00 93.31 172 THR A N 1
ATOM 1395 C CA . THR A 1 172 ? -2.089 10.902 -2.430 1.00 93.31 172 THR A CA 1
ATOM 1396 C C . THR A 1 172 ? -3.447 10.652 -3.082 1.00 93.31 172 THR A C 1
ATOM 1398 O O . THR A 1 172 ? -3.560 9.732 -3.884 1.00 93.31 172 THR A O 1
ATOM 1401 N N . ALA A 1 173 ? -4.441 11.519 -2.856 1.00 93.19 173 ALA A N 1
ATOM 1402 C CA . ALA A 1 173 ? -5.715 11.449 -3.564 1.00 93.19 173 ALA A CA 1
ATOM 1403 C C . ALA A 1 173 ? -5.542 11.596 -5.085 1.00 93.19 173 ALA A C 1
ATOM 1405 O O . ALA A 1 173 ? -6.077 10.778 -5.834 1.00 93.19 173 ALA A O 1
ATOM 1406 N N . SER A 1 174 ? -4.751 12.572 -5.550 1.00 93.19 174 SER A N 1
ATOM 1407 C CA . SER A 1 174 ? -4.457 12.743 -6.983 1.00 93.19 174 SER A CA 1
ATOM 1408 C C . SER A 1 174 ? -3.719 11.542 -7.579 1.00 93.19 174 SER A C 1
ATOM 1410 O O . SER A 1 174 ? -4.083 11.080 -8.659 1.00 93.19 174 SER A O 1
ATOM 1412 N N . ILE A 1 175 ? -2.721 11.006 -6.864 1.00 95.19 175 ILE A N 1
ATOM 1413 C CA . ILE A 1 175 ? -1.987 9.793 -7.266 1.00 95.19 175 ILE A CA 1
ATOM 1414 C C . ILE A 1 175 ? -2.941 8.609 -7.403 1.00 95.19 175 ILE A C 1
ATOM 1416 O O . ILE A 1 175 ? -2.962 7.964 -8.444 1.00 95.19 175 ILE A O 1
ATOM 1420 N N . SER A 1 176 ? -3.755 8.344 -6.384 1.00 95.38 176 SER A N 1
ATOM 1421 C CA . SER A 1 176 ? -4.635 7.177 -6.351 1.00 95.38 176 SER A CA 1
ATOM 1422 C C . SER A 1 176 ? -5.766 7.265 -7.376 1.00 95.38 176 SER A C 1
ATOM 1424 O O . SER A 1 176 ? -6.119 6.255 -7.975 1.00 95.38 176 SER A O 1
ATOM 1426 N N . ARG A 1 177 ? -6.292 8.458 -7.685 1.00 93.44 177 ARG A N 1
ATOM 1427 C CA . ARG A 1 177 ? -7.242 8.599 -8.804 1.00 93.44 177 ARG A CA 1
ATOM 1428 C C . ARG A 1 177 ? -6.605 8.272 -10.150 1.00 93.44 177 ARG A C 1
ATOM 1430 O O . ARG A 1 177 ? -7.237 7.607 -10.962 1.00 93.44 177 ARG A O 1
ATOM 1437 N N . TYR A 1 178 ? -5.373 8.719 -10.389 1.00 93.56 178 TYR A N 1
ATOM 1438 C CA . TYR A 1 178 ? -4.679 8.379 -11.629 1.00 93.56 178 TYR A CA 1
ATOM 1439 C C . TYR A 1 178 ? -4.286 6.894 -11.675 1.00 93.56 178 TYR A C 1
ATOM 1441 O O . TYR A 1 178 ? -4.448 6.246 -12.702 1.00 93.56 178 TYR A O 1
ATOM 1449 N N . GLU A 1 179 ? -3.883 6.315 -10.543 1.00 94.69 179 GLU A N 1
ATOM 1450 C CA . GLU A 1 179 ? -3.658 4.873 -10.392 1.00 94.69 179 GLU A CA 1
ATOM 1451 C C . GLU A 1 179 ? -4.903 4.058 -10.772 1.00 94.69 179 GLU A C 1
ATOM 1453 O O . GLU A 1 179 ? -4.793 3.077 -11.505 1.00 94.69 179 GLU A O 1
ATOM 1458 N N . ARG A 1 180 ? -6.093 4.501 -10.349 1.00 92.69 180 ARG A N 1
ATOM 1459 C CA . ARG A 1 180 ? -7.371 3.882 -10.724 1.00 92.69 180 ARG A CA 1
ATOM 1460 C C . ARG A 1 180 ? -7.598 3.892 -12.240 1.00 92.69 180 ARG A C 1
ATOM 1462 O O . ARG A 1 180 ? -7.979 2.867 -12.803 1.00 92.69 180 ARG A O 1
ATOM 1469 N N . VAL A 1 181 ? -7.293 5.012 -12.903 1.00 90.38 181 VAL A N 1
ATOM 1470 C CA . VAL A 1 181 ? -7.358 5.131 -14.372 1.00 90.38 181 VAL A CA 1
ATOM 1471 C C . VAL A 1 181 ? -6.411 4.134 -15.045 1.00 90.38 181 VAL A C 1
ATOM 1473 O O . VAL A 1 181 ? -6.839 3.398 -15.931 1.00 90.38 181 VAL A O 1
ATOM 1476 N N . LEU A 1 182 ? -5.153 4.050 -14.594 1.00 91.31 182 LEU A N 1
ATOM 1477 C CA . LEU A 1 182 ? -4.162 3.116 -15.150 1.00 91.31 182 LEU A CA 1
ATOM 1478 C C . LEU A 1 182 ? -4.564 1.642 -14.983 1.00 91.31 182 LEU A C 1
ATOM 1480 O O . LEU A 1 182 ? -4.225 0.808 -15.818 1.00 91.31 182 LEU A O 1
ATOM 1484 N N . ARG A 1 183 ? -5.331 1.306 -13.939 1.00 90.88 183 ARG A N 1
ATOM 1485 C CA . ARG A 1 183 ? -5.883 -0.044 -13.717 1.00 90.88 183 ARG A CA 1
ATOM 1486 C C . ARG A 1 183 ? -7.081 -0.382 -14.616 1.00 90.88 183 ARG A C 1
ATOM 1488 O O . ARG A 1 183 ? -7.674 -1.452 -14.459 1.00 90.88 183 ARG A O 1
ATOM 1495 N N . GLY A 1 184 ? -7.455 0.511 -15.535 1.00 85.38 184 GLY A N 1
ATOM 1496 C CA . GLY A 1 184 ? -8.595 0.341 -16.437 1.00 85.38 184 GLY A CA 1
ATOM 1497 C C . GLY A 1 184 ? -9.952 0.532 -15.757 1.00 85.38 184 GLY A C 1
ATOM 1498 O O . GLY A 1 184 ? -10.984 0.184 -16.330 1.00 85.38 184 GLY A O 1
ATOM 1499 N N . GLU A 1 185 ? -9.977 1.079 -14.540 1.00 70.25 185 GLU A N 1
ATOM 1500 C CA . GLU A 1 185 ? -11.215 1.466 -13.876 1.00 70.25 185 GLU A CA 1
ATOM 1501 C C . GLU A 1 185 ? -11.586 2.881 -14.292 1.00 70.25 185 GLU A C 1
ATOM 1503 O O . GLU A 1 185 ? -11.167 3.872 -13.691 1.00 70.25 185 GLU A O 1
ATOM 1508 N N . TYR A 1 186 ? -12.406 2.976 -15.333 1.00 52.12 186 TYR A N 1
ATOM 1509 C CA . TYR A 1 186 ? -13.129 4.210 -15.590 1.00 52.12 186 TYR A CA 1
ATOM 1510 C C . TYR A 1 186 ? -14.097 4.458 -14.433 1.00 52.12 186 TYR A C 1
ATOM 1512 O O . TYR A 1 186 ? -14.740 3.514 -13.961 1.00 52.12 186 TYR A O 1
ATOM 1520 N N . PRO A 1 187 ? -14.243 5.705 -13.962 1.00 49.53 187 PRO A N 1
ATOM 1521 C CA . PRO A 1 187 ? -15.297 5.995 -13.015 1.00 49.53 187 PRO A CA 1
ATOM 1522 C C . PRO A 1 187 ? -16.643 5.595 -13.619 1.00 49.53 187 PRO A C 1
ATOM 1524 O O . PRO A 1 187 ? -16.914 5.857 -14.796 1.00 49.53 187 PRO A O 1
ATOM 1527 N N . ALA A 1 188 ? -17.492 4.979 -12.793 1.00 39.56 188 ALA A N 1
ATOM 1528 C CA . ALA A 1 188 ? -18.911 4.876 -13.084 1.00 39.56 188 ALA A CA 1
ATOM 1529 C C . ALA A 1 188 ? -19.413 6.271 -13.489 1.00 39.56 188 ALA A C 1
ATOM 1531 O O . ALA A 1 188 ? -19.068 7.266 -12.850 1.00 39.56 188 ALA A O 1
ATOM 1532 N N . ILE A 1 189 ? -20.137 6.317 -14.606 1.00 36.06 189 ILE A N 1
ATOM 1533 C CA . ILE A 1 189 ? -20.759 7.480 -15.254 1.00 36.06 189 ILE A CA 1
ATOM 1534 C C . ILE A 1 189 ? -20.918 8.664 -14.277 1.00 36.06 189 ILE A C 1
ATOM 1536 O O . ILE A 1 189 ? -21.794 8.638 -13.417 1.00 36.06 189 ILE A O 1
ATOM 1540 N N . GLY A 1 190 ? -20.061 9.687 -14.397 1.00 40.09 190 GLY A N 1
ATOM 1541 C CA . GLY A 1 190 ? -20.151 10.907 -13.579 1.00 40.09 190 GLY A CA 1
ATOM 1542 C C . GLY A 1 190 ? -18.829 11.507 -13.093 1.00 40.09 190 GLY A C 1
ATOM 1543 O O . GLY A 1 190 ? -18.788 12.712 -12.877 1.00 40.09 190 GLY A O 1
ATOM 1544 N N . ALA A 1 191 ? -17.735 10.738 -12.998 1.00 42.22 191 ALA A N 1
ATOM 1545 C CA . ALA A 1 191 ? -16.405 11.283 -12.658 1.00 42.22 191 ALA A CA 1
ATOM 1546 C C . ALA A 1 191 ? -15.539 11.580 -13.899 1.00 42.22 191 ALA A C 1
ATOM 1548 O O . ALA A 1 191 ? -14.321 11.387 -13.917 1.00 42.22 191 ALA A O 1
ATOM 1549 N N . ALA A 1 192 ? -16.181 12.071 -14.961 1.00 37.47 192 ALA A N 1
ATOM 1550 C CA . ALA A 1 192 ? -15.459 12.861 -15.945 1.00 37.47 192 ALA A CA 1
ATOM 1551 C C . ALA A 1 192 ? -14.838 14.064 -15.210 1.00 37.47 192 ALA A C 1
ATOM 1553 O O . ALA A 1 192 ? -15.496 14.650 -14.362 1.00 37.47 192 ALA A O 1
ATOM 1554 N N . THR A 1 193 ? -13.598 14.415 -15.556 1.00 42.72 193 THR A N 1
ATOM 1555 C CA . THR A 1 193 ? -12.839 15.597 -15.092 1.00 42.72 193 THR A CA 1
ATOM 1556 C C . THR A 1 193 ? -12.073 15.494 -13.766 1.00 42.72 193 THR A C 1
ATOM 1558 O O . THR A 1 193 ? -12.293 16.278 -12.847 1.00 42.72 193 THR A O 1
ATOM 1561 N N . VAL A 1 194 ? -11.058 14.625 -13.693 1.00 45.81 194 VAL A N 1
ATOM 1562 C CA . VAL A 1 194 ? -9.868 14.950 -12.865 1.00 45.81 194 VAL A CA 1
ATOM 1563 C C . VAL A 1 194 ? -8.615 15.161 -13.716 1.00 45.81 194 VAL A C 1
ATOM 1565 O O . VAL A 1 194 ? -7.764 15.964 -13.356 1.00 45.81 194 VAL A O 1
ATOM 1568 N N . PHE A 1 195 ? -8.552 14.563 -14.905 1.00 45.81 195 PHE A N 1
ATOM 1569 C CA . PHE A 1 195 ? -7.561 14.905 -15.921 1.00 45.81 195 PHE A CA 1
ATOM 1570 C C . PHE A 1 195 ? -8.313 15.080 -17.238 1.00 45.81 195 PHE A C 1
ATOM 1572 O O . PHE A 1 195 ? -9.003 14.158 -17.680 1.00 45.81 195 PHE A O 1
ATOM 1579 N N . SER A 1 196 ? -8.298 16.287 -17.811 1.00 39.84 196 SER A N 1
ATOM 1580 C CA . SER A 1 196 ? -8.806 16.464 -19.171 1.00 39.84 196 SER A CA 1
ATOM 1581 C C . SER A 1 196 ? -7.907 15.661 -20.109 1.00 39.84 196 SER A C 1
ATOM 1583 O O . SER A 1 196 ? -6.708 15.526 -19.873 1.00 39.84 196 SER A O 1
ATOM 1585 N N . ALA A 1 197 ? -8.464 15.156 -21.205 1.00 46.50 197 ALA A N 1
ATOM 1586 C CA . ALA A 1 197 ? -7.703 14.447 -22.232 1.00 46.50 197 ALA A CA 1
ATOM 1587 C C . ALA A 1 197 ? -6.599 15.305 -22.904 1.00 46.50 197 ALA A C 1
ATOM 1589 O O . ALA A 1 197 ? -5.935 14.817 -23.811 1.00 46.50 197 ALA A O 1
ATOM 1590 N N . SER A 1 198 ? -6.417 16.573 -22.505 1.00 49.38 198 SER A N 1
ATOM 1591 C CA . SER A 1 198 ? -5.495 17.520 -23.137 1.00 49.38 198 SER A CA 1
ATOM 1592 C C . SER A 1 198 ? -4.181 17.745 -22.386 1.00 49.38 198 SER A C 1
ATOM 1594 O O . SER A 1 198 ? -3.261 18.281 -22.993 1.00 49.38 198 SER A O 1
ATOM 1596 N N . GLU A 1 199 ? -4.054 17.365 -21.108 1.00 59.09 199 GLU A N 1
ATOM 1597 C CA . GLU A 1 199 ? -2.809 17.557 -20.346 1.00 59.09 199 GLU A CA 1
ATOM 1598 C C . GLU A 1 199 ? -2.480 16.343 -19.472 1.00 59.09 199 GLU A C 1
ATOM 1600 O O . GLU A 1 199 ? -3.304 15.865 -18.689 1.00 59.09 199 GLU A O 1
ATOM 1605 N N . ALA A 1 200 ? -1.246 15.848 -19.600 1.00 67.81 200 ALA A N 1
ATOM 1606 C CA . ALA A 1 200 ? -0.739 14.771 -18.762 1.00 67.81 200 ALA A CA 1
ATOM 1607 C C . ALA A 1 200 ? -0.722 15.207 -17.283 1.00 67.81 200 ALA A C 1
ATOM 1609 O O . ALA A 1 200 ? -0.358 16.352 -16.987 1.00 67.81 200 ALA A O 1
ATOM 1610 N N . PRO A 1 201 ? -1.058 14.314 -16.331 1.00 84.06 201 PRO A N 1
ATOM 1611 C CA . PRO A 1 201 ? -0.948 14.627 -14.913 1.00 84.06 201 PRO A CA 1
ATOM 1612 C C . PRO A 1 201 ? 0.470 15.093 -14.544 1.00 84.06 201 PRO A C 1
ATOM 1614 O O . PRO A 1 201 ? 1.448 14.675 -15.176 1.00 84.06 201 PRO A O 1
ATOM 1617 N N . PRO A 1 202 ? 0.629 15.888 -13.470 1.00 89.88 202 PRO A N 1
ATOM 1618 C CA . PRO A 1 202 ? 1.946 16.286 -12.987 1.00 89.88 202 PRO A CA 1
ATOM 1619 C C . PRO A 1 202 ? 2.878 15.082 -12.794 1.00 89.88 202 PRO A C 1
ATOM 1621 O O . PRO A 1 202 ? 2.441 14.023 -12.343 1.00 89.88 202 PRO A O 1
ATOM 1624 N N . ALA A 1 203 ? 4.180 15.257 -13.052 1.00 90.81 203 ALA A N 1
ATOM 1625 C CA . ALA A 1 203 ? 5.166 14.171 -12.992 1.00 90.81 203 ALA A CA 1
ATOM 1626 C C . ALA A 1 203 ? 5.102 13.355 -11.685 1.00 90.81 203 ALA A C 1
ATOM 1628 O O . ALA A 1 203 ? 5.112 12.130 -11.709 1.00 90.81 203 ALA A O 1
ATOM 1629 N N . PHE A 1 204 ? 4.939 14.023 -10.538 1.00 91.50 204 PHE A N 1
ATOM 1630 C CA . PHE A 1 204 ? 4.843 13.342 -9.242 1.00 91.50 204 PHE A CA 1
ATOM 1631 C C . PHE A 1 204 ? 3.587 12.462 -9.094 1.00 91.50 204 PHE A C 1
ATOM 1633 O O . PHE A 1 204 ? 3.613 11.510 -8.320 1.00 91.50 204 PHE A O 1
ATOM 1640 N N . VAL A 1 205 ? 2.496 12.786 -9.799 1.00 93.31 205 VAL A N 1
ATOM 1641 C CA . VAL A 1 205 ? 1.259 11.992 -9.826 1.00 93.31 205 VAL A CA 1
ATOM 1642 C C . VAL A 1 205 ? 1.475 10.773 -10.706 1.00 93.31 205 VAL A C 1
ATOM 1644 O O . VAL A 1 205 ? 1.334 9.641 -10.241 1.00 93.31 205 VAL A O 1
ATOM 1647 N N . ARG A 1 206 ? 1.867 11.009 -11.963 1.00 93.56 206 ARG A N 1
ATOM 1648 C CA . ARG A 1 206 ? 1.967 9.951 -12.967 1.00 93.56 206 ARG A CA 1
ATOM 1649 C C . ARG A 1 206 ? 3.056 8.935 -12.643 1.00 93.56 206 ARG A C 1
ATOM 1651 O O . ARG A 1 206 ? 2.764 7.747 -12.590 1.00 93.56 206 ARG A O 1
ATOM 1658 N N . SER A 1 207 ? 4.261 9.383 -12.278 1.00 93.81 207 SER A N 1
ATOM 1659 C CA . SER A 1 207 ? 5.381 8.484 -11.981 1.00 93.81 207 SER A CA 1
ATOM 1660 C C . SER A 1 207 ? 5.096 7.602 -10.767 1.00 93.81 207 SER A C 1
ATOM 1662 O O . SER A 1 207 ? 5.483 6.436 -10.744 1.00 93.81 207 SER A O 1
ATOM 1664 N N . GLN A 1 208 ? 4.396 8.125 -9.755 1.00 95.56 208 GLN A N 1
ATOM 1665 C CA . GLN A 1 208 ? 4.073 7.346 -8.564 1.00 95.56 208 GLN A CA 1
ATOM 1666 C C . GLN A 1 208 ? 2.935 6.348 -8.808 1.00 95.56 208 GLN A C 1
ATOM 1668 O O . GLN A 1 208 ? 3.019 5.217 -8.329 1.00 95.56 208 GLN A O 1
ATOM 1673 N N . ALA A 1 209 ? 1.899 6.742 -9.553 1.00 95.81 209 ALA A N 1
ATOM 1674 C CA . ALA A 1 209 ? 0.816 5.845 -9.945 1.00 95.81 209 ALA A CA 1
ATOM 1675 C C . ALA A 1 209 ? 1.323 4.726 -10.867 1.00 95.81 209 ALA A C 1
ATOM 1677 O O . ALA A 1 209 ? 1.121 3.555 -10.553 1.00 95.81 209 ALA A O 1
ATOM 1678 N N . PHE A 1 210 ? 2.056 5.079 -11.931 1.00 96.25 210 PHE A N 1
ATOM 1679 C CA . PHE A 1 210 ? 2.687 4.133 -12.854 1.00 96.25 210 PHE A CA 1
ATOM 1680 C C . PHE A 1 210 ? 3.555 3.132 -12.096 1.00 96.25 210 PHE A C 1
ATOM 1682 O O . PHE A 1 210 ? 3.359 1.924 -12.222 1.00 96.25 210 PHE A O 1
ATOM 1689 N N . ARG A 1 211 ? 4.429 3.624 -11.200 1.00 96.94 211 ARG A N 1
ATOM 1690 C CA . ARG A 1 211 ? 5.252 2.756 -10.353 1.00 96.94 211 ARG A CA 1
ATOM 1691 C C . ARG A 1 211 ? 4.415 1.736 -9.594 1.00 96.94 211 ARG A C 1
ATOM 1693 O O . ARG A 1 211 ? 4.756 0.561 -9.623 1.00 96.94 211 ARG A O 1
ATOM 1700 N N . ARG A 1 212 ? 3.367 2.173 -8.887 1.00 96.44 212 ARG A N 1
ATOM 1701 C CA . ARG A 1 212 ? 2.540 1.281 -8.059 1.00 96.44 212 ARG A CA 1
ATOM 1702 C C . ARG A 1 212 ? 1.881 0.186 -8.894 1.00 96.44 212 ARG A C 1
ATOM 1704 O O . ARG A 1 212 ? 1.967 -0.972 -8.503 1.00 96.44 212 ARG A O 1
ATOM 1711 N N . VAL A 1 213 ? 1.280 0.541 -10.032 1.00 96.75 213 VAL A N 1
ATOM 1712 C CA . VAL A 1 213 ? 0.599 -0.432 -10.902 1.00 96.75 213 VAL A CA 1
ATOM 1713 C C . VAL A 1 213 ? 1.590 -1.437 -11.483 1.00 96.75 213 VAL A C 1
ATOM 1715 O O . VAL A 1 213 ? 1.346 -2.640 -11.417 1.00 96.75 213 VAL A O 1
ATOM 1718 N N . VAL A 1 214 ? 2.725 -0.960 -12.000 1.00 97.94 214 VAL A N 1
ATOM 1719 C CA . VAL A 1 214 ? 3.729 -1.822 -12.632 1.00 97.94 214 VAL A CA 1
ATOM 1720 C C . VAL A 1 214 ? 4.337 -2.780 -11.616 1.00 97.94 214 VAL A C 1
ATOM 1722 O O . VAL A 1 214 ? 4.278 -3.984 -11.819 1.00 97.94 214 VAL A O 1
ATOM 1725 N N . ILE A 1 215 ? 4.879 -2.304 -10.490 1.00 97.75 215 ILE A N 1
ATOM 1726 C CA . ILE A 1 215 ? 5.562 -3.217 -9.555 1.00 97.75 215 ILE A CA 1
ATOM 1727 C C . ILE A 1 215 ? 4.608 -4.247 -8.939 1.00 97.75 215 ILE A C 1
ATOM 1729 O O . ILE A 1 215 ? 5.027 -5.367 -8.658 1.00 97.75 215 ILE A O 1
ATOM 1733 N N . GLU A 1 216 ? 3.335 -3.894 -8.747 1.00 96.75 216 GLU A N 1
ATOM 1734 C CA . GLU A 1 216 ? 2.316 -4.816 -8.245 1.00 96.75 216 GLU A CA 1
ATOM 1735 C C . GLU A 1 216 ? 2.005 -5.918 -9.266 1.00 96.75 216 GLU A C 1
ATOM 1737 O O . GLU A 1 216 ? 1.920 -7.085 -8.886 1.00 96.75 216 GLU A O 1
ATOM 1742 N N . ALA A 1 217 ? 1.933 -5.584 -10.562 1.00 96.62 217 ALA A N 1
ATOM 1743 C CA . ALA A 1 217 ? 1.718 -6.559 -11.636 1.00 96.62 217 ALA A CA 1
ATOM 1744 C C . ALA A 1 217 ? 2.822 -7.633 -11.713 1.00 96.62 217 ALA A C 1
ATOM 1746 O O . ALA A 1 217 ? 2.573 -8.745 -12.174 1.00 96.62 217 ALA A O 1
ATOM 1747 N N . TYR A 1 218 ? 4.023 -7.322 -11.217 1.00 97.44 218 TYR A N 1
ATOM 1748 C CA . TYR A 1 218 ? 5.157 -8.245 -11.135 1.00 97.44 218 TYR A CA 1
ATOM 1749 C C . TYR A 1 218 ? 5.316 -8.898 -9.744 1.00 97.44 218 TYR A C 1
ATOM 1751 O O . TYR A 1 218 ? 6.383 -9.432 -9.447 1.00 97.44 218 TYR A O 1
ATOM 1759 N N . ASP A 1 219 ? 4.313 -8.847 -8.854 1.00 97.31 219 ASP A N 1
ATOM 1760 C CA . ASP A 1 219 ? 4.423 -9.313 -7.452 1.00 97.31 219 ASP A CA 1
ATOM 1761 C C . ASP A 1 219 ? 5.674 -8.737 -6.752 1.00 97.31 219 ASP A C 1
ATOM 1763 O O . ASP A 1 219 ? 6.387 -9.412 -6.005 1.00 97.31 219 ASP A O 1
ATOM 1767 N N . TYR A 1 220 ? 5.978 -7.463 -7.018 1.00 97.81 220 TYR A N 1
ATOM 1768 C CA . TYR A 1 220 ? 7.121 -6.748 -6.448 1.00 97.81 220 TYR A CA 1
ATOM 1769 C C . TYR A 1 220 ? 8.479 -7.427 -6.722 1.00 97.81 220 TYR A C 1
ATOM 1771 O O . TYR A 1 220 ? 9.430 -7.255 -5.950 1.00 97.81 220 TYR A O 1
ATOM 1779 N N . ARG A 1 221 ? 8.573 -8.219 -7.799 1.00 97.88 221 ARG A N 1
ATOM 1780 C CA . ARG A 1 221 ? 9.791 -8.908 -8.247 1.00 97.88 221 ARG A CA 1
ATOM 1781 C C . ARG A 1 221 ? 10.492 -8.140 -9.346 1.00 97.88 221 ARG A C 1
ATOM 1783 O O . ARG A 1 221 ? 9.861 -7.500 -10.181 1.00 97.88 221 ARG A O 1
ATOM 1790 N N . CYS A 1 222 ? 11.813 -8.254 -9.363 1.00 97.94 222 CYS A N 1
ATOM 1791 C CA . CYS A 1 222 ? 12.595 -7.826 -10.510 1.00 97.94 222 CYS A CA 1
ATOM 1792 C C . CYS A 1 222 ? 12.335 -8.794 -11.670 1.00 97.94 222 CYS A C 1
ATOM 1794 O O . CYS A 1 222 ? 12.571 -9.992 -11.534 1.00 97.94 222 CYS A O 1
ATOM 1796 N N . ALA A 1 223 ? 11.880 -8.284 -12.811 1.00 97.50 223 ALA A N 1
ATOM 1797 C CA . ALA A 1 223 ? 11.627 -9.071 -14.015 1.00 97.50 223 ALA A CA 1
ATOM 1798 C C . ALA A 1 223 ? 12.910 -9.672 -14.619 1.00 97.50 223 ALA A C 1
ATOM 1800 O O . ALA A 1 223 ? 12.841 -10.673 -15.326 1.00 97.50 223 ALA A O 1
ATOM 1801 N N . ALA A 1 224 ? 14.069 -9.066 -14.338 1.00 97.00 224 ALA A N 1
ATOM 1802 C CA . ALA A 1 224 ? 15.372 -9.570 -14.759 1.00 97.00 224 ALA A CA 1
ATOM 1803 C C . ALA A 1 224 ? 15.896 -10.669 -13.830 1.00 97.00 224 ALA A C 1
ATOM 1805 O O . ALA A 1 224 ? 16.111 -11.793 -14.264 1.00 97.00 224 ALA A O 1
ATOM 1806 N N . SER A 1 225 ? 16.073 -10.379 -12.537 1.00 95.38 225 SER A N 1
ATOM 1807 C CA . SER A 1 225 ? 16.692 -11.336 -11.608 1.00 95.38 225 SER A CA 1
ATOM 1808 C C . SER A 1 225 ? 15.720 -12.325 -10.957 1.00 95.38 225 SER A C 1
ATOM 1810 O O . SER A 1 225 ? 16.158 -13.281 -10.321 1.00 95.38 225 SER A O 1
ATOM 1812 N N . GLY A 1 226 ? 14.407 -12.083 -11.027 1.00 95.44 226 GLY A N 1
ATOM 1813 C CA . GLY A 1 226 ? 13.379 -12.847 -10.307 1.00 95.44 226 GLY A CA 1
ATOM 1814 C C . GLY A 1 226 ? 13.328 -12.586 -8.792 1.00 95.44 226 GLY A C 1
ATOM 1815 O O . GLY A 1 226 ? 12.453 -13.109 -8.090 1.00 95.44 226 GLY A O 1
ATOM 1816 N N . GLU A 1 227 ? 14.247 -11.775 -8.264 1.00 96.25 227 GLU A N 1
ATOM 1817 C CA . GLU A 1 227 ? 14.363 -11.501 -6.833 1.00 96.25 227 GLU A CA 1
ATOM 1818 C C . GLU A 1 227 ? 13.193 -10.654 -6.326 1.00 96.25 227 GLU A C 1
ATOM 1820 O O . GLU A 1 227 ? 12.770 -9.685 -6.962 1.00 96.25 227 GLU A O 1
ATOM 1825 N N . ARG A 1 228 ? 12.711 -10.996 -5.126 1.00 96.94 228 ARG A N 1
ATOM 1826 C CA . ARG A 1 228 ? 11.677 -10.257 -4.395 1.00 96.94 228 ARG A CA 1
ATOM 1827 C C . ARG A 1 228 ? 12.226 -9.813 -3.052 1.00 96.94 228 ARG A C 1
ATOM 1829 O O . ARG A 1 228 ? 12.328 -10.620 -2.130 1.00 96.94 228 ARG A O 1
ATOM 1836 N N . ILE A 1 229 ? 12.565 -8.536 -2.934 1.00 95.88 229 ILE A N 1
ATOM 1837 C CA . ILE A 1 229 ? 13.108 -7.959 -1.700 1.00 95.88 229 ILE A CA 1
ATOM 1838 C C . ILE A 1 229 ? 12.181 -6.833 -1.258 1.00 95.88 229 ILE A C 1
ATOM 1840 O O . ILE A 1 229 ? 12.004 -5.853 -1.982 1.00 95.88 229 ILE A O 1
ATOM 1844 N N . ILE A 1 230 ? 11.580 -6.997 -0.078 1.00 94.69 230 ILE A N 1
ATOM 1845 C CA . ILE A 1 230 ? 10.576 -6.083 0.475 1.00 94.69 230 ILE A CA 1
ATOM 1846 C C . ILE A 1 230 ? 10.929 -5.775 1.926 1.00 94.69 230 ILE A C 1
ATOM 1848 O O . ILE A 1 230 ? 11.224 -6.684 2.704 1.00 94.69 230 ILE A O 1
ATOM 1852 N N . SER A 1 231 ? 10.900 -4.496 2.294 1.00 92.12 231 SER A N 1
ATOM 1853 C CA . SER A 1 231 ? 11.106 -4.066 3.674 1.00 92.12 231 SER A CA 1
ATOM 1854 C C . SER A 1 231 ? 9.933 -4.497 4.573 1.00 92.12 231 SER A C 1
ATOM 1856 O O . SER A 1 231 ? 8.814 -4.690 4.091 1.00 92.12 231 SER A O 1
ATOM 1858 N N . PRO A 1 232 ? 10.119 -4.588 5.903 1.00 87.00 232 PRO A N 1
ATOM 1859 C CA . PRO A 1 232 ? 9.019 -4.868 6.836 1.00 87.00 232 PRO A CA 1
ATOM 1860 C C . PRO A 1 232 ? 7.850 -3.869 6.760 1.00 87.00 232 PRO A C 1
ATOM 1862 O O . PRO A 1 232 ? 6.750 -4.162 7.224 1.00 87.00 232 PRO A O 1
ATOM 1865 N N . THR A 1 233 ? 8.087 -2.686 6.189 1.00 87.69 233 THR A N 1
ATOM 1866 C CA . THR A 1 233 ? 7.099 -1.627 5.960 1.00 87.69 233 THR A CA 1
ATOM 1867 C C . THR A 1 233 ? 6.597 -1.561 4.516 1.00 87.69 233 THR A C 1
ATOM 1869 O O . THR A 1 233 ? 5.953 -0.582 4.150 1.00 87.69 233 THR A O 1
ATOM 1872 N N . GLY A 1 234 ? 6.846 -2.594 3.706 1.00 91.00 234 GLY A N 1
ATOM 1873 C CA . GLY A 1 234 ? 6.243 -2.765 2.381 1.00 91.00 234 GLY A CA 1
ATOM 1874 C C . GLY A 1 234 ? 6.983 -2.120 1.216 1.00 91.00 234 GLY A C 1
ATOM 1875 O O . GLY A 1 234 ? 6.512 -2.206 0.089 1.00 91.00 234 GLY A O 1
ATOM 1876 N N . GLU A 1 235 ? 8.129 -1.482 1.439 1.00 93.94 235 GLU A N 1
ATOM 1877 C CA . GLU A 1 235 ? 8.894 -0.887 0.342 1.00 93.94 235 GLU A CA 1
ATOM 1878 C C . GLU A 1 235 ? 9.627 -1.990 -0.422 1.00 93.94 235 GLU A C 1
ATOM 1880 O O . GLU A 1 235 ? 10.456 -2.702 0.145 1.00 93.94 235 GLU A O 1
ATOM 1885 N N . ALA A 1 236 ? 9.326 -2.132 -1.709 1.00 95.69 236 ALA A N 1
ATOM 1886 C CA . ALA A 1 236 ? 10.020 -3.065 -2.586 1.00 95.69 236 ALA A CA 1
ATOM 1887 C C . ALA A 1 236 ? 11.304 -2.447 -3.166 1.00 95.69 236 ALA A C 1
ATOM 1889 O O . ALA A 1 236 ? 11.331 -1.257 -3.487 1.00 95.69 236 ALA A O 1
ATOM 1890 N N . LEU A 1 237 ? 12.346 -3.267 -3.354 1.00 95.69 237 LEU A N 1
ATOM 1891 C CA . LEU A 1 237 ? 13.615 -2.860 -3.984 1.00 95.69 237 LEU A CA 1
ATOM 1892 C C . LEU A 1 237 ? 13.458 -2.480 -5.469 1.00 95.69 237 LEU A C 1
ATOM 1894 O O . LEU A 1 237 ? 14.358 -1.878 -6.057 1.00 95.69 237 LEU A O 1
ATOM 1898 N N . VAL A 1 238 ? 12.331 -2.850 -6.075 1.00 97.69 238 VAL A N 1
ATOM 1899 C CA . VAL A 1 238 ? 12.050 -2.598 -7.484 1.00 97.69 238 VAL A CA 1
ATOM 1900 C C . VAL A 1 238 ? 11.476 -1.206 -7.746 1.00 97.69 238 VAL A C 1
ATOM 1902 O O . VAL A 1 238 ? 10.739 -0.611 -6.946 1.00 97.69 238 VAL A O 1
ATOM 1905 N N . GLU A 1 239 ? 11.806 -0.720 -8.929 1.00 96.81 239 GLU A N 1
ATOM 1906 C CA . GLU A 1 239 ? 11.274 0.463 -9.582 1.00 96.81 239 GLU A CA 1
ATOM 1907 C C . GLU A 1 239 ? 10.500 0.032 -10.829 1.00 96.81 239 GLU A C 1
ATOM 1909 O O . GLU A 1 239 ? 10.610 -1.110 -11.276 1.00 96.81 239 GLU A O 1
ATOM 1914 N N . ALA A 1 240 ? 9.695 0.939 -11.373 1.00 97.12 240 ALA A N 1
ATOM 1915 C CA . ALA A 1 240 ? 9.082 0.743 -12.676 1.00 97.12 240 ALA A CA 1
ATOM 1916 C C . ALA A 1 240 ? 9.924 1.477 -13.713 1.00 97.12 240 ALA A C 1
ATOM 1918 O O . ALA A 1 240 ? 10.101 2.692 -13.605 1.00 97.12 240 ALA A O 1
ATOM 1919 N N . ALA A 1 241 ? 10.432 0.730 -14.682 1.00 96.25 241 ALA A N 1
ATOM 1920 C CA . ALA A 1 241 ? 11.099 1.264 -15.853 1.00 96.25 241 ALA A CA 1
ATOM 1921 C C . ALA A 1 241 ? 10.121 1.259 -17.030 1.00 96.25 241 ALA A C 1
ATOM 1923 O O . ALA A 1 241 ? 9.294 0.349 -17.143 1.00 96.25 241 ALA A O 1
ATOM 1924 N N . HIS A 1 242 ? 10.216 2.256 -17.906 1.00 94.38 242 HIS A N 1
ATOM 1925 C CA . HIS A 1 242 ? 9.496 2.238 -19.176 1.00 94.38 242 HIS A CA 1
ATOM 1926 C C . HIS A 1 242 ? 10.310 1.453 -20.210 1.00 94.38 242 HIS A C 1
ATOM 1928 O O . HIS A 1 242 ? 11.507 1.690 -20.353 1.00 94.38 242 HIS A O 1
ATOM 1934 N N . ILE A 1 243 ? 9.670 0.539 -20.942 1.00 93.25 243 ILE A N 1
ATOM 1935 C CA . ILE A 1 243 ? 10.296 -0.192 -22.055 1.00 93.25 243 ILE A CA 1
ATOM 1936 C C . ILE A 1 243 ? 10.603 0.789 -23.196 1.00 93.25 243 ILE A C 1
ATOM 1938 O O . ILE A 1 243 ? 11.711 0.812 -23.725 1.00 93.25 243 ILE A O 1
ATOM 1942 N N . HIS A 1 244 ? 9.631 1.639 -23.533 1.00 90.00 244 HIS A N 1
ATOM 1943 C CA . HIS A 1 244 ? 9.794 2.804 -24.398 1.00 90.00 244 HIS A CA 1
ATOM 1944 C C . HIS A 1 244 ? 9.868 4.073 -23.540 1.00 90.00 244 HIS A C 1
ATOM 1946 O O . HIS A 1 244 ? 8.874 4.381 -22.871 1.00 90.00 244 HIS A O 1
ATOM 1952 N N . PRO A 1 245 ? 10.988 4.824 -23.554 1.00 88.62 245 PRO A N 1
ATOM 1953 C CA . PRO A 1 245 ? 11.201 5.950 -22.651 1.00 88.62 245 PRO A CA 1
ATOM 1954 C C . PRO A 1 245 ? 10.055 6.961 -22.667 1.00 88.62 245 PRO A C 1
ATOM 1956 O O . PRO A 1 245 ? 9.660 7.454 -23.725 1.00 88.62 245 PRO A O 1
ATOM 1959 N N . PHE A 1 246 ? 9.575 7.350 -21.483 1.00 87.19 246 PHE A N 1
ATOM 1960 C CA . PHE A 1 246 ? 8.492 8.331 -21.364 1.00 87.19 246 PHE A CA 1
ATOM 1961 C C . PHE A 1 246 ? 8.824 9.669 -22.047 1.00 87.19 246 PHE A C 1
ATOM 1963 O O . PHE A 1 246 ? 7.936 10.325 -22.582 1.00 87.19 246 PHE A O 1
ATOM 1970 N N . SER A 1 247 ? 10.093 10.094 -22.046 1.00 86.69 247 SER A N 1
ATOM 1971 C CA . SER A 1 247 ? 10.533 11.328 -22.717 1.00 86.69 247 SER A CA 1
ATOM 1972 C C . SER A 1 247 ? 10.306 11.323 -24.230 1.00 86.69 247 SER A C 1
ATOM 1974 O O . SER A 1 247 ? 10.311 12.389 -24.838 1.00 86.69 247 SER A O 1
ATOM 1976 N N . GLU A 1 248 ? 10.131 10.142 -24.822 1.00 85.88 248 GLU A N 1
ATOM 1977 C CA . GLU A 1 248 ? 9.905 9.948 -26.252 1.00 85.88 248 GLU A CA 1
ATOM 1978 C C . GLU A 1 248 ? 8.441 9.607 -26.548 1.00 85.88 248 GLU A C 1
ATOM 1980 O O . GLU A 1 248 ? 7.857 10.168 -27.473 1.00 85.88 248 GLU A O 1
ATOM 1985 N N . SER A 1 249 ? 7.837 8.711 -25.759 1.00 84.69 249 SER A N 1
ATOM 1986 C CA . SER A 1 249 ? 6.482 8.199 -26.002 1.00 84.69 249 SER A CA 1
ATOM 1987 C C . SER A 1 249 ? 5.373 9.001 -25.319 1.00 84.69 249 SER A C 1
ATOM 1989 O O . SER A 1 249 ? 4.246 9.017 -25.808 1.00 84.69 249 SER A O 1
ATOM 1991 N N . GLY A 1 250 ? 5.662 9.631 -24.175 1.00 84.25 250 GLY A N 1
ATOM 1992 C CA . GLY A 1 250 ? 4.642 10.184 -23.280 1.00 84.25 250 GLY A CA 1
ATOM 1993 C C . GLY A 1 250 ? 3.674 9.133 -22.715 1.00 84.25 250 GLY A C 1
ATOM 1994 O O . GLY A 1 250 ? 2.591 9.500 -22.262 1.00 84.25 250 GLY A O 1
ATOM 1995 N N . ASP A 1 251 ? 4.038 7.848 -22.767 1.00 84.31 251 ASP A N 1
ATOM 1996 C CA . ASP A 1 251 ? 3.142 6.721 -22.500 1.00 84.31 251 ASP A CA 1
ATOM 1997 C C . ASP A 1 251 ? 3.345 6.125 -21.097 1.00 84.31 251 ASP A C 1
ATOM 1999 O O . ASP A 1 251 ? 4.398 5.559 -20.794 1.00 84.31 251 ASP A O 1
ATOM 2003 N N . ASP A 1 252 ? 2.310 6.238 -20.261 1.00 89.69 252 ASP A N 1
ATOM 2004 C CA . ASP A 1 252 ? 2.217 5.635 -18.926 1.00 89.69 252 ASP A CA 1
ATOM 2005 C C . ASP A 1 252 ? 1.267 4.410 -18.900 1.00 89.69 252 ASP A C 1
ATOM 2007 O O . ASP A 1 252 ? 0.828 4.000 -17.822 1.00 89.69 252 ASP A O 1
ATOM 2011 N N . ASP A 1 253 ? 0.934 3.797 -20.049 1.00 90.62 253 ASP A N 1
ATOM 2012 C CA . ASP A 1 253 ? 0.255 2.492 -20.072 1.00 90.62 253 ASP A CA 1
ATOM 2013 C C . ASP A 1 253 ? 1.111 1.469 -19.294 1.00 90.62 253 ASP A C 1
ATOM 2015 O O . ASP A 1 253 ? 2.284 1.267 -19.624 1.00 90.62 253 ASP A O 1
ATOM 2019 N N . PRO A 1 254 ? 0.568 0.789 -18.264 1.00 93.81 254 PRO A N 1
ATOM 2020 C CA . PRO A 1 254 ? 1.311 -0.213 -17.504 1.00 93.81 254 PRO A CA 1
ATOM 2021 C C . PRO A 1 254 ? 1.918 -1.342 -18.349 1.00 93.81 254 PRO A C 1
ATOM 2023 O O . PRO A 1 254 ? 2.871 -1.976 -17.902 1.00 93.81 254 PRO A O 1
ATOM 2026 N N . LYS A 1 255 ? 1.418 -1.594 -19.567 1.00 92.75 255 LYS A N 1
ATOM 2027 C CA . LYS A 1 255 ? 2.016 -2.537 -20.532 1.00 92.75 255 LYS A CA 1
ATOM 2028 C C . LYS A 1 255 ? 3.370 -2.073 -21.068 1.00 92.75 255 LYS A C 1
ATOM 2030 O O . LYS A 1 255 ? 4.158 -2.910 -21.495 1.00 92.75 255 LYS A O 1
ATOM 2035 N N . ASN A 1 256 ? 3.639 -0.769 -21.041 1.00 94.06 256 ASN A N 1
ATOM 2036 C CA . ASN A 1 256 ? 4.954 -0.192 -21.307 1.00 94.06 256 ASN A CA 1
ATOM 2037 C C . ASN A 1 256 ? 5.869 -0.248 -20.064 1.00 94.06 256 ASN A C 1
ATOM 2039 O O . ASN A 1 256 ? 6.993 0.243 -20.095 1.00 94.06 256 ASN A O 1
ATOM 2043 N N . GLY A 1 257 ? 5.407 -0.808 -18.944 1.00 96.44 257 GLY A N 1
ATOM 2044 C CA . GLY A 1 257 ? 6.159 -0.880 -17.699 1.00 96.44 257 GLY A CA 1
ATOM 2045 C C . GLY A 1 257 ? 6.789 -2.241 -17.437 1.00 96.44 257 GLY A C 1
ATOM 2046 O O . GLY A 1 257 ? 6.168 -3.281 -17.638 1.00 96.44 257 GLY A O 1
ATOM 2047 N N . ILE A 1 258 ? 8.006 -2.226 -16.897 1.00 97.50 258 ILE A N 1
ATOM 2048 C CA . ILE A 1 258 ? 8.695 -3.409 -16.382 1.00 97.50 258 ILE A CA 1
ATOM 2049 C C . ILE A 1 258 ? 9.255 -3.133 -14.982 1.00 97.50 258 ILE A C 1
ATOM 2051 O O . ILE A 1 258 ? 9.856 -2.088 -14.730 1.00 97.50 258 ILE A O 1
ATOM 2055 N N . ALA A 1 259 ? 9.038 -4.057 -14.043 1.00 98.44 259 ALA A N 1
ATOM 2056 C CA . ALA A 1 259 ? 9.553 -3.923 -12.683 1.00 98.44 259 ALA A CA 1
ATOM 2057 C C . ALA A 1 259 ? 11.011 -4.395 -12.610 1.00 98.44 259 ALA A C 1
ATOM 2059 O O . ALA A 1 259 ? 11.298 -5.560 -12.881 1.00 98.44 259 ALA A O 1
ATOM 2060 N N . LEU A 1 260 ? 11.942 -3.524 -12.222 1.00 98.19 260 LEU A N 1
ATOM 2061 C CA . LEU A 1 260 ? 13.376 -3.833 -12.172 1.00 98.19 260 LEU A CA 1
ATOM 2062 C C . LEU A 1 260 ? 14.000 -3.357 -10.864 1.00 98.19 260 LEU A C 1
ATOM 2064 O O . LEU A 1 260 ? 13.636 -2.312 -10.332 1.00 98.19 260 LEU A O 1
ATOM 2068 N N . SER A 1 261 ? 14.964 -4.110 -10.332 1.00 97.19 261 SER A N 1
ATOM 2069 C CA . SER A 1 261 ? 15.843 -3.592 -9.281 1.00 97.19 261 SER A CA 1
ATOM 2070 C C . SER A 1 261 ? 16.688 -2.445 -9.839 1.00 97.19 261 SER A C 1
ATOM 2072 O O . SER A 1 261 ? 16.947 -2.387 -11.039 1.00 97.19 261 SER A O 1
ATOM 2074 N N . ARG A 1 262 ? 17.133 -1.525 -8.979 1.00 95.12 262 ARG A N 1
ATOM 2075 C CA . ARG A 1 262 ? 17.844 -0.298 -9.395 1.00 95.12 262 ARG A CA 1
ATOM 2076 C C . ARG A 1 262 ? 19.025 -0.533 -10.331 1.00 95.12 262 ARG A C 1
ATOM 2078 O O . ARG A 1 262 ? 19.256 0.237 -11.254 1.00 95.12 262 ARG A O 1
ATOM 2085 N N . ASP A 1 263 ? 19.781 -1.591 -10.081 1.00 94.75 263 ASP A N 1
ATOM 2086 C CA . ASP A 1 263 ? 20.922 -1.986 -10.899 1.00 94.75 263 ASP A CA 1
ATOM 2087 C C . ASP A 1 263 ? 20.502 -2.542 -12.267 1.00 94.75 263 ASP A C 1
ATOM 2089 O O . ASP A 1 263 ? 21.115 -2.198 -13.273 1.00 94.75 263 ASP A O 1
ATOM 2093 N N . MET A 1 264 ? 19.431 -3.339 -12.320 1.00 96.88 264 MET A N 1
ATOM 2094 C CA . MET A 1 264 ? 18.881 -3.875 -13.570 1.00 96.88 264 MET A CA 1
ATOM 2095 C C . MET A 1 264 ? 18.214 -2.780 -14.403 1.00 96.88 264 MET A C 1
ATOM 2097 O O . MET A 1 264 ? 18.389 -2.742 -15.617 1.00 96.88 264 MET A O 1
ATOM 2101 N N . HIS A 1 265 ? 17.517 -1.849 -13.750 1.00 97.06 265 HIS A N 1
ATOM 2102 C CA . HIS A 1 265 ? 16.963 -0.652 -14.377 1.00 97.06 265 HIS A CA 1
ATOM 2103 C C . HIS A 1 265 ? 18.079 0.175 -15.024 1.00 97.06 265 HIS A C 1
ATOM 2105 O O . HIS A 1 265 ? 18.047 0.430 -16.224 1.00 97.06 265 HIS A O 1
ATOM 2111 N N . TRP A 1 266 ? 19.132 0.485 -14.261 1.00 95.94 266 TRP A N 1
ATOM 2112 C CA . TRP A 1 266 ? 20.299 1.193 -14.783 1.00 95.94 266 TRP A CA 1
ATOM 2113 C C . TRP A 1 266 ? 20.975 0.450 -15.944 1.00 95.94 266 TRP A C 1
ATOM 2115 O O . TRP A 1 266 ? 21.383 1.073 -16.923 1.00 95.94 266 TRP A O 1
ATOM 2125 N N . ALA A 1 267 ? 21.099 -0.878 -15.859 1.00 96.44 267 ALA A N 1
ATOM 2126 C CA . ALA A 1 267 ? 21.682 -1.679 -16.930 1.00 96.44 267 ALA A CA 1
ATOM 2127 C C . ALA A 1 267 ? 20.840 -1.616 -18.216 1.00 96.44 267 ALA A C 1
ATOM 2129 O O . ALA A 1 267 ? 21.408 -1.527 -19.308 1.00 96.44 267 ALA A O 1
ATOM 2130 N N . MET A 1 268 ? 19.510 -1.612 -18.093 1.00 96.25 268 MET A N 1
ATOM 2131 C CA . MET A 1 268 ? 18.593 -1.479 -19.224 1.00 96.25 268 MET A CA 1
ATOM 2132 C C . MET A 1 268 ? 18.719 -0.107 -19.895 1.00 96.25 268 MET A C 1
ATOM 2134 O O . MET A 1 268 ? 18.954 -0.041 -21.099 1.00 96.25 268 MET A O 1
ATOM 2138 N N . ASP A 1 269 ? 18.709 0.976 -19.114 1.00 94.06 269 ASP A N 1
ATOM 2139 C CA . ASP A 1 269 ? 18.869 2.351 -19.621 1.00 94.06 269 ASP A CA 1
ATOM 2140 C C . ASP A 1 269 ? 20.201 2.574 -20.357 1.00 94.06 269 ASP A C 1
ATOM 2142 O O . ASP A 1 269 ? 20.351 3.495 -21.162 1.00 94.06 269 ASP A O 1
ATOM 2146 N N . ARG A 1 270 ? 21.208 1.742 -20.068 1.00 95.06 270 ARG A N 1
ATOM 2147 C CA . ARG A 1 270 ? 22.530 1.773 -20.710 1.00 95.06 270 ARG A CA 1
ATOM 2148 C C . ARG A 1 270 ? 22.687 0.767 -21.841 1.00 95.06 270 ARG A C 1
ATOM 2150 O O . ARG A 1 270 ? 23.804 0.597 -22.329 1.00 95.06 270 ARG A O 1
ATOM 2157 N N . ASN A 1 271 ? 21.601 0.131 -22.279 1.00 94.50 271 ASN A N 1
ATOM 2158 C CA . ASN A 1 271 ? 21.601 -0.902 -23.314 1.00 94.50 271 ASN A CA 1
ATOM 2159 C C . ASN A 1 271 ? 22.557 -2.068 -22.995 1.00 94.50 271 ASN A C 1
ATOM 2161 O O . ASN A 1 271 ? 23.122 -2.685 -23.899 1.00 94.50 271 ASN A O 1
ATOM 2165 N N . LEU A 1 272 ? 22.791 -2.351 -21.708 1.00 96.25 272 LEU A N 1
ATOM 2166 C CA . LEU A 1 272 ? 23.590 -3.500 -21.273 1.00 96.25 272 LEU A CA 1
ATOM 2167 C C . LEU A 1 272 ? 22.752 -4.777 -21.255 1.00 96.25 272 LEU A C 1
ATOM 2169 O O . LEU A 1 272 ? 23.280 -5.855 -21.526 1.00 96.25 272 LEU A O 1
ATOM 2173 N N . ILE A 1 273 ? 21.461 -4.636 -20.961 1.00 96.69 273 ILE A N 1
ATOM 2174 C CA . ILE A 1 273 ? 20.451 -5.689 -21.028 1.00 96.69 273 ILE A CA 1
ATOM 2175 C C . ILE A 1 273 ? 19.188 -5.124 -21.686 1.00 96.69 273 ILE A C 1
ATOM 2177 O O . ILE A 1 273 ? 18.930 -3.928 -21.578 1.00 96.69 273 ILE A O 1
ATOM 2181 N N . ALA A 1 274 ? 18.392 -5.957 -22.348 1.00 96.00 274 ALA A N 1
ATOM 2182 C CA . ALA A 1 274 ? 17.094 -5.555 -22.886 1.00 96.00 274 ALA A CA 1
ATOM 2183 C C . ALA A 1 274 ? 16.116 -6.740 -22.915 1.00 96.00 274 ALA A C 1
ATOM 2185 O O . ALA A 1 274 ? 16.539 -7.855 -23.236 1.00 96.00 274 ALA A O 1
ATOM 2186 N N . PRO A 1 275 ? 14.822 -6.539 -22.612 1.00 95.38 275 PRO A N 1
ATOM 2187 C CA . PRO A 1 275 ? 13.818 -7.572 -22.830 1.00 95.38 275 PRO A CA 1
ATOM 2188 C C . PRO A 1 275 ? 13.574 -7.760 -24.336 1.00 95.38 275 PRO A C 1
ATOM 2190 O O . PRO A 1 275 ? 13.446 -6.790 -25.083 1.00 95.38 275 PRO A O 1
ATOM 2193 N N . GLY A 1 276 ? 13.517 -9.011 -24.791 1.00 93.25 276 GLY A N 1
ATOM 2194 C CA . GLY A 1 276 ? 13.250 -9.366 -26.184 1.00 93.25 276 GLY A CA 1
ATOM 2195 C C . GLY A 1 276 ? 11.813 -9.838 -26.433 1.00 93.25 276 GLY A C 1
ATOM 2196 O O . GLY A 1 276 ? 11.144 -10.316 -25.513 1.00 93.25 276 GLY A O 1
ATOM 2197 N N . PRO A 1 277 ? 11.334 -9.782 -27.692 1.00 91.62 277 PRO A N 1
ATOM 2198 C CA . PRO A 1 277 ? 10.017 -10.304 -28.075 1.00 91.62 277 PRO A CA 1
ATOM 2199 C C . PRO A 1 277 ? 9.918 -11.836 -27.961 1.00 91.62 277 PRO A C 1
ATOM 2201 O O . PRO A 1 277 ? 8.828 -12.394 -28.019 1.00 91.62 277 PRO A O 1
ATOM 2204 N N . ASP A 1 278 ? 11.050 -12.522 -27.795 1.00 95.31 278 ASP A N 1
ATOM 2205 C CA . ASP A 1 278 ? 11.166 -13.954 -27.517 1.00 95.31 278 ASP A CA 1
ATOM 2206 C C . ASP A 1 278 ? 11.049 -14.294 -26.019 1.00 95.31 278 ASP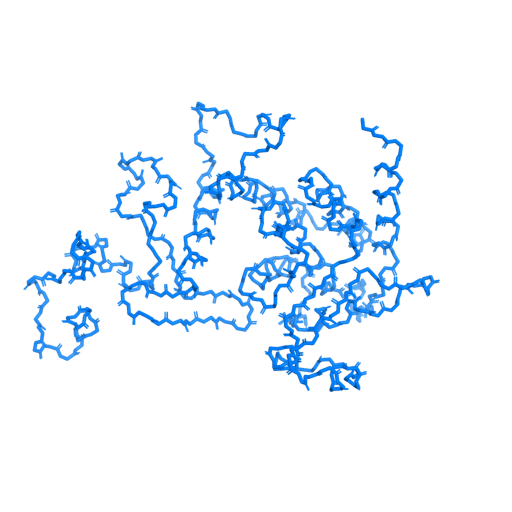 A C 1
ATOM 2208 O O . ASP A 1 278 ? 11.301 -15.436 -25.630 1.00 95.31 278 ASP A O 1
ATOM 2212 N N . TYR A 1 279 ? 10.658 -13.317 -25.191 1.00 89.25 279 TYR A N 1
ATOM 2213 C CA . TYR A 1 279 ? 10.520 -13.432 -23.736 1.00 89.25 279 TYR A CA 1
ATOM 2214 C C . TYR A 1 279 ? 11.828 -13.799 -23.022 1.00 89.25 279 TYR A C 1
ATOM 2216 O O . TYR A 1 279 ? 11.812 -14.442 -21.971 1.00 89.25 279 TYR A O 1
ATOM 2224 N N . LYS A 1 280 ? 12.967 -13.386 -23.589 1.00 93.62 280 LYS A N 1
ATOM 2225 C CA . LYS A 1 280 ? 14.301 -13.564 -23.006 1.00 93.62 280 LYS A CA 1
ATOM 2226 C C . LYS A 1 280 ? 14.996 -12.227 -22.808 1.00 93.62 280 LYS A C 1
ATOM 2228 O O . LYS A 1 280 ? 14.720 -11.260 -23.517 1.00 93.62 280 LYS A O 1
ATOM 2233 N N . TRP A 1 281 ? 15.929 -12.194 -21.864 1.00 96.31 281 TRP A N 1
ATOM 2234 C CA . TRP A 1 281 ? 16.849 -11.077 -21.716 1.00 96.31 281 TRP A CA 1
ATOM 2235 C C . TRP A 1 281 ? 17.979 -11.188 -22.735 1.00 96.31 281 TRP A C 1
ATOM 2237 O O . TRP A 1 281 ? 18.644 -12.215 -22.859 1.00 96.31 281 TRP A O 1
ATOM 2247 N N . HIS A 1 282 ? 18.201 -10.108 -23.475 1.00 96.50 282 HIS A N 1
ATOM 2248 C CA . HIS A 1 282 ? 19.316 -9.967 -24.401 1.00 96.50 282 HIS A CA 1
ATOM 2249 C C . HIS A 1 282 ? 20.414 -9.181 -23.706 1.00 96.50 282 HIS A C 1
ATOM 2251 O O . HIS A 1 282 ? 20.188 -8.060 -23.256 1.00 96.50 282 HIS A O 1
ATOM 2257 N N . VAL A 1 283 ? 21.602 -9.773 -23.618 1.00 96.81 283 VAL A N 1
ATOM 2258 C CA . VAL A 1 283 ? 22.760 -9.177 -22.945 1.00 96.81 283 VAL A CA 1
ATOM 2259 C C . VAL A 1 283 ? 23.712 -8.607 -23.988 1.00 96.81 283 VAL A C 1
ATOM 2261 O O . VAL A 1 283 ? 24.056 -9.263 -24.975 1.00 96.81 283 VAL A O 1
ATOM 2264 N N . SER A 1 284 ? 24.152 -7.370 -23.776 1.00 96.25 284 SER A N 1
ATOM 2265 C CA . SER A 1 284 ? 25.093 -6.697 -24.664 1.00 96.25 284 SER A CA 1
ATOM 2266 C C . SER A 1 284 ? 26.428 -7.433 -24.733 1.00 96.25 284 SER A C 1
ATOM 2268 O O . SER A 1 284 ? 27.008 -7.805 -23.714 1.00 96.25 284 SER A O 1
ATOM 2270 N N . LYS A 1 285 ? 26.985 -7.540 -25.945 1.00 94.06 285 LYS A N 1
ATOM 2271 C CA . LYS A 1 285 ? 28.324 -8.107 -26.191 1.00 94.06 285 LYS A CA 1
ATOM 2272 C C . LYS A 1 285 ? 29.454 -7.316 -25.521 1.00 94.06 285 LYS A C 1
ATOM 2274 O O . LYS A 1 285 ? 30.582 -7.794 -25.488 1.00 94.06 285 LYS A O 1
ATOM 2279 N N . PHE A 1 286 ? 29.166 -6.109 -25.029 1.00 93.94 286 PHE A N 1
ATOM 2280 C CA . PHE A 1 286 ? 30.100 -5.321 -24.230 1.00 93.94 286 PHE A CA 1
ATOM 2281 C C . PHE A 1 286 ? 30.425 -5.989 -22.882 1.00 93.94 286 PHE A C 1
ATOM 2283 O O . PHE A 1 286 ? 31.505 -5.770 -22.338 1.00 93.94 286 PHE A O 1
ATOM 2290 N N . LEU A 1 287 ? 29.517 -6.811 -22.345 1.00 93.44 287 LEU A N 1
ATOM 2291 C CA . LEU A 1 287 ? 29.724 -7.523 -21.088 1.00 93.44 287 LEU A CA 1
ATOM 2292 C C . LEU A 1 287 ? 30.467 -8.844 -21.330 1.00 93.44 287 LEU A C 1
ATOM 2294 O O . LEU A 1 287 ? 29.999 -9.707 -22.069 1.00 93.44 287 LEU A O 1
ATOM 2298 N N . ASP A 1 288 ? 31.625 -9.013 -20.686 1.00 93.75 288 ASP A N 1
ATOM 2299 C CA . ASP A 1 288 ? 32.414 -10.245 -20.771 1.00 93.75 288 ASP A CA 1
ATOM 2300 C C . ASP A 1 288 ? 31.939 -11.261 -19.713 1.00 93.75 288 ASP A C 1
ATOM 2302 O O . ASP A 1 288 ? 32.155 -11.043 -18.516 1.00 93.75 288 ASP A O 1
ATOM 2306 N N . PRO A 1 289 ? 31.336 -12.400 -20.108 1.00 92.50 289 PRO A N 1
ATOM 2307 C CA . PRO A 1 289 ? 30.825 -13.401 -19.169 1.00 92.50 289 PRO A CA 1
ATOM 2308 C C . PRO A 1 289 ? 31.924 -14.093 -18.348 1.00 92.50 289 PRO A C 1
ATOM 2310 O O . PRO A 1 289 ? 31.619 -14.785 -17.376 1.00 92.50 289 PRO A O 1
ATOM 2313 N N . ARG A 1 290 ? 33.201 -13.930 -18.717 1.00 93.31 290 ARG A N 1
ATOM 2314 C CA . ARG A 1 290 ? 34.343 -14.479 -17.973 1.00 93.31 290 ARG A CA 1
ATOM 2315 C C . ARG A 1 290 ? 34.698 -13.637 -16.750 1.00 93.31 290 ARG A C 1
ATOM 2317 O O . ARG A 1 290 ? 35.384 -14.146 -15.867 1.00 93.31 290 ARG A O 1
ATOM 2324 N N . ILE A 1 291 ? 34.247 -12.380 -16.682 1.00 94.81 291 ILE A N 1
ATOM 2325 C CA . ILE A 1 291 ? 34.458 -11.506 -15.524 1.00 94.81 291 ILE A CA 1
ATOM 2326 C C . ILE A 1 291 ? 33.434 -11.885 -14.442 1.00 94.81 291 ILE A C 1
ATOM 2328 O O . ILE A 1 291 ? 32.233 -11.699 -14.657 1.00 94.81 291 ILE A O 1
ATOM 2332 N N . PRO A 1 292 ? 33.863 -12.392 -13.268 1.00 93.25 292 PRO A N 1
ATOM 2333 C CA . PRO A 1 292 ? 32.941 -12.878 -12.240 1.00 93.25 292 PRO A CA 1
ATOM 2334 C C . PRO A 1 292 ? 31.930 -11.832 -11.760 1.00 93.25 292 PRO A C 1
ATOM 2336 O O . PRO A 1 292 ? 30.775 -12.178 -11.520 1.00 93.25 292 PRO A O 1
ATOM 2339 N N . ASP A 1 293 ? 32.334 -10.563 -11.688 1.00 92.88 293 ASP A N 1
ATOM 2340 C CA . ASP A 1 293 ? 31.491 -9.459 -11.214 1.00 92.88 293 ASP A CA 1
ATOM 2341 C C . ASP A 1 293 ? 30.307 -9.167 -12.153 1.00 92.88 293 ASP A C 1
ATOM 2343 O O . ASP A 1 293 ? 29.272 -8.667 -11.716 1.00 92.88 293 ASP A O 1
ATOM 2347 N N . LEU A 1 294 ? 30.419 -9.527 -13.439 1.00 92.19 294 LEU A N 1
ATOM 2348 C CA . LEU A 1 294 ? 29.367 -9.323 -14.443 1.00 92.19 294 LEU A CA 1
ATOM 2349 C C . LEU A 1 294 ? 28.374 -10.484 -14.518 1.00 92.19 294 LEU A C 1
ATOM 2351 O O . LEU A 1 294 ? 27.381 -10.408 -15.243 1.00 92.19 294 LEU A O 1
ATOM 2355 N N . ARG A 1 295 ? 28.604 -11.556 -13.751 1.00 91.38 295 ARG A N 1
ATOM 2356 C CA . ARG A 1 295 ? 27.804 -12.785 -13.806 1.00 91.38 295 ARG A CA 1
ATOM 2357 C C . ARG A 1 295 ? 26.306 -12.524 -13.667 1.00 91.38 295 ARG A C 1
ATOM 2359 O O . ARG A 1 295 ? 25.526 -13.137 -14.384 1.00 91.38 295 ARG A O 1
ATOM 2366 N N . ARG A 1 296 ? 25.916 -11.601 -12.783 1.00 91.19 296 ARG A N 1
ATOM 2367 C CA . ARG A 1 296 ? 24.507 -11.281 -12.512 1.00 91.19 296 ARG A CA 1
ATOM 2368 C C . ARG A 1 296 ? 23.769 -10.725 -13.736 1.00 91.19 296 ARG A C 1
ATOM 2370 O O . ARG A 1 296 ? 22.578 -10.965 -13.858 1.00 91.19 296 ARG A O 1
ATOM 2377 N N . LEU A 1 297 ? 24.464 -10.014 -14.628 1.00 92.31 297 LEU A N 1
ATOM 2378 C CA . LEU A 1 297 ? 23.895 -9.508 -15.884 1.00 92.31 297 LEU A CA 1
ATOM 2379 C C . LEU A 1 297 ? 24.034 -10.525 -17.023 1.00 92.31 297 LEU A C 1
ATOM 2381 O O . LEU A 1 297 ? 23.148 -10.635 -17.859 1.00 92.31 297 LEU A O 1
ATOM 2385 N N . CYS A 1 298 ? 25.130 -11.286 -17.055 1.00 92.25 298 CYS A N 1
ATOM 2386 C CA . CYS A 1 298 ? 25.407 -12.241 -18.131 1.00 92.25 298 CYS A CA 1
ATOM 2387 C C . CYS A 1 298 ? 24.617 -13.560 -18.040 1.00 92.25 298 CYS A C 1
ATOM 2389 O O . CYS A 1 298 ? 24.702 -14.364 -18.964 1.00 92.25 298 CYS A O 1
ATOM 2391 N N . GLN A 1 299 ? 23.909 -13.815 -16.936 1.00 89.38 299 GLN A N 1
ATOM 2392 C CA . GLN A 1 299 ? 23.155 -15.055 -16.683 1.00 89.38 299 GLN A CA 1
ATOM 2393 C C . GLN A 1 299 ? 21.636 -14.836 -16.560 1.00 89.38 299 GLN A C 1
ATOM 2395 O O . GLN A 1 299 ? 20.960 -15.654 -15.936 1.00 89.38 299 GLN A O 1
ATOM 2400 N N . LEU A 1 300 ? 21.126 -13.725 -17.100 1.00 89.69 300 LEU A N 1
ATOM 2401 C CA . LEU A 1 300 ? 19.692 -13.422 -17.168 1.00 89.69 300 LEU A CA 1
ATOM 2402 C C . LEU A 1 300 ? 18.932 -14.328 -18.150 1.00 89.69 300 LEU A C 1
ATOM 2404 O O . LEU A 1 300 ? 19.568 -14.865 -19.086 1.00 89.69 300 LEU A O 1
#

Radius of gyration: 21.47 Å; chains: 1; bounding box: 66×45×55 Å